Protein AF-A0A959IAT8-F1 (afdb_monomer)

Foldseek 3Di:
DDDDDQKAAAALPDLDVVRLDIGGDPVQPPPDPLGDVVLNLLRSLQFAAQAFQLPVFQAGPQFAAQDLDDPNGDCCPGGRNDSQFGGDNADDPVQADPVQLAGNDCGHHPVRHGGGHPSADSSGPHDVVSHYDDDPVSVVSSVVSVVSVVPRPSDDPPPDQDAFDAWEPWEWDADPPQRWIKIFTHHPGPPFQKKWKWKALDPQPDRTDTDPPRIGGPPDGMDIGNPDDAQTKMKMWMGRPSHDPPDIYPIYIDGHHGDDDDDDPDDDDDPPVDDDDPDDDDDD

Structure (mmCIF, N/CA/C/O backbone):
data_AF-A0A959IAT8-F1
#
_entry.id   AF-A0A959IAT8-F1
#
loop_
_atom_site.group_PDB
_atom_site.id
_atom_site.type_symbol
_atom_site.label_atom_id
_atom_site.label_alt_id
_atom_site.label_comp_id
_atom_site.label_asym_id
_atom_site.label_entity_id
_atom_site.label_seq_id
_atom_site.pdbx_PDB_ins_code
_atom_site.Cartn_x
_atom_site.Cartn_y
_atom_site.Cartn_z
_atom_site.occupancy
_atom_site.B_iso_or_equiv
_atom_site.auth_seq_id
_atom_site.auth_comp_id
_atom_site.auth_asym_id
_atom_site.auth_atom_id
_atom_site.pdbx_PDB_model_num
ATOM 1 N N . GLY A 1 1 ? 33.039 6.334 0.328 1.00 26.73 1 GLY A N 1
ATOM 2 C CA . GLY A 1 1 ? 32.626 6.026 1.706 1.00 26.73 1 GLY A CA 1
ATOM 3 C C . GLY A 1 1 ? 31.237 5.454 1.624 1.00 26.73 1 GLY A C 1
ATOM 4 O O . GLY A 1 1 ? 30.353 6.184 1.210 1.00 26.73 1 GLY A O 1
ATOM 5 N N . GLY A 1 2 ? 31.084 4.153 1.872 1.00 33.78 2 GLY A N 1
ATOM 6 C CA . GLY A 1 2 ? 29.796 3.470 1.744 1.00 33.78 2 GLY A CA 1
ATOM 7 C C . GLY A 1 2 ? 28.852 3.936 2.842 1.00 33.78 2 GLY A C 1
ATOM 8 O O . GLY A 1 2 ? 29.170 3.811 4.024 1.00 33.78 2 GLY A O 1
ATOM 9 N N . THR A 1 3 ? 27.730 4.530 2.462 1.00 43.84 3 THR A N 1
ATOM 10 C CA . THR A 1 3 ? 26.646 4.840 3.387 1.00 43.84 3 THR A CA 1
ATOM 11 C C . THR A 1 3 ? 26.102 3.519 3.925 1.00 43.84 3 THR A C 1
ATOM 13 O O . THR A 1 3 ? 25.675 2.653 3.168 1.00 43.84 3 THR A O 1
ATOM 16 N N . ALA A 1 4 ? 26.200 3.319 5.239 1.00 59.94 4 ALA A N 1
ATOM 17 C CA . ALA A 1 4 ? 25.605 2.160 5.894 1.00 59.94 4 ALA A CA 1
ATOM 18 C C . ALA A 1 4 ? 24.090 2.148 5.632 1.00 59.94 4 ALA A C 1
ATOM 20 O O . ALA A 1 4 ? 23.456 3.197 5.777 1.00 59.94 4 ALA A O 1
ATOM 21 N N . ALA A 1 5 ? 23.544 0.986 5.262 1.00 68.19 5 ALA A N 1
ATOM 22 C CA . ALA A 1 5 ? 22.122 0.805 4.980 1.00 68.19 5 ALA A CA 1
ATOM 23 C C . ALA A 1 5 ? 21.243 1.309 6.143 1.00 68.19 5 ALA A C 1
ATOM 25 O O . ALA A 1 5 ? 21.608 1.176 7.318 1.00 68.19 5 ALA A O 1
ATOM 26 N N . ALA A 1 6 ? 20.110 1.931 5.810 1.00 79.06 6 ALA A N 1
ATOM 27 C CA . ALA A 1 6 ? 19.150 2.453 6.785 1.00 79.06 6 ALA A CA 1
ATOM 28 C C . ALA A 1 6 ? 18.316 1.329 7.431 1.00 79.06 6 ALA A C 1
ATOM 30 O O . ALA A 1 6 ? 17.950 1.425 8.607 1.00 79.06 6 ALA A O 1
ATOM 31 N N . GLY A 1 7 ? 18.091 0.252 6.681 1.00 82.25 7 GLY A N 1
ATOM 32 C CA . GLY A 1 7 ? 17.421 -0.971 7.092 1.00 82.25 7 GLY A CA 1
ATOM 33 C C . GLY A 1 7 ? 17.929 -2.165 6.281 1.00 82.25 7 GLY A C 1
ATOM 34 O O . GLY A 1 7 ? 18.747 -2.004 5.371 1.00 82.25 7 GLY A O 1
ATOM 35 N N . TYR A 1 8 ? 17.528 -3.366 6.690 1.00 84.81 8 TYR A N 1
ATOM 36 C CA . TYR A 1 8 ? 17.689 -4.588 5.911 1.00 84.81 8 TYR A CA 1
ATOM 37 C C . TYR A 1 8 ? 16.693 -5.661 6.363 1.00 84.81 8 TYR A C 1
ATOM 39 O O . TYR A 1 8 ? 16.621 -5.989 7.556 1.00 84.81 8 TYR A O 1
ATOM 47 N N . ALA A 1 9 ? 16.018 -6.287 5.406 1.00 85.38 9 ALA A N 1
ATOM 48 C CA . ALA A 1 9 ? 15.237 -7.500 5.584 1.00 85.38 9 ALA A CA 1
ATOM 49 C C . ALA A 1 9 ? 15.743 -8.626 4.673 1.00 85.38 9 ALA A C 1
ATOM 51 O O . ALA A 1 9 ? 16.222 -8.412 3.562 1.00 85.38 9 ALA A O 1
ATOM 52 N N . TYR A 1 10 ? 15.605 -9.863 5.142 1.00 81.88 10 TYR A N 1
ATOM 53 C CA . TYR A 1 10 ? 15.785 -11.035 4.288 1.00 81.88 10 TYR A CA 1
ATOM 54 C C . TYR A 1 10 ? 14.458 -11.371 3.615 1.00 81.88 10 TYR A C 1
ATOM 56 O O . TYR A 1 10 ? 13.430 -11.341 4.288 1.00 81.88 10 TYR A O 1
ATOM 64 N N . LEU A 1 11 ? 14.484 -11.777 2.346 1.00 82.12 11 LEU A N 1
ATOM 65 C CA . LEU A 1 11 ? 13.324 -12.359 1.665 1.00 82.12 11 LEU A CA 1
ATOM 66 C C . LEU A 1 11 ? 12.922 -13.711 2.303 1.00 82.12 11 LEU A C 1
ATOM 68 O O . LEU A 1 11 ? 13.764 -14.379 2.921 1.00 82.12 11 LEU A O 1
ATOM 72 N N . PRO A 1 12 ? 11.660 -14.154 2.154 1.00 72.25 12 PRO A N 1
ATOM 73 C CA . PRO A 1 12 ? 11.197 -15.462 2.624 1.00 72.25 12 PRO A CA 1
ATOM 74 C C . PRO A 1 12 ? 11.776 -16.609 1.772 1.00 72.25 12 PRO A C 1
ATOM 76 O O . PRO A 1 12 ? 11.087 -17.193 0.947 1.00 72.25 12 PRO A O 1
ATOM 79 N N . TYR A 1 13 ? 13.060 -16.932 1.955 1.00 66.12 13 TYR A N 1
ATOM 80 C CA . TYR A 1 13 ? 13.752 -17.997 1.207 1.00 66.12 13 TYR A CA 1
ATOM 81 C C . TYR A 1 13 ? 14.250 -19.156 2.092 1.00 66.12 13 TYR A C 1
ATOM 83 O O . TYR A 1 13 ? 14.768 -20.152 1.592 1.00 66.12 13 TYR A O 1
ATOM 91 N N . SER A 1 14 ? 14.130 -19.060 3.421 1.00 63.19 14 SER A N 1
ATOM 92 C CA . SER A 1 14 ? 14.652 -20.107 4.308 1.00 63.19 14 SER A CA 1
ATOM 93 C C . SER A 1 14 ? 13.848 -20.289 5.590 1.00 63.19 14 SER A C 1
ATOM 95 O O . SER A 1 14 ? 13.419 -19.309 6.197 1.00 63.19 14 SER A O 1
ATOM 97 N N . ASP A 1 15 ? 13.801 -21.527 6.078 1.00 62.22 15 ASP A N 1
ATOM 98 C CA . ASP A 1 15 ? 13.266 -21.892 7.397 1.00 62.22 15 ASP A CA 1
ATOM 99 C C . ASP A 1 15 ? 14.177 -21.477 8.568 1.00 62.22 15 ASP A C 1
ATOM 101 O O . ASP A 1 15 ? 13.915 -21.812 9.724 1.00 62.22 15 ASP A O 1
ATOM 105 N N . ASN A 1 16 ? 15.280 -20.766 8.320 1.00 68.38 16 ASN A N 1
ATOM 106 C CA . ASN A 1 16 ? 16.161 -20.325 9.393 1.00 68.38 16 ASN A CA 1
ATOM 107 C C . ASN A 1 16 ? 15.569 -19.091 10.085 1.00 68.38 16 ASN A C 1
ATOM 109 O O . ASN A 1 16 ? 15.548 -17.995 9.526 1.00 68.38 16 ASN A O 1
ATOM 113 N N . SER A 1 17 ? 15.164 -19.255 11.345 1.00 65.38 17 SER A N 1
ATOM 114 C CA . SER A 1 17 ? 14.597 -18.182 12.171 1.00 65.38 17 SER A CA 1
ATOM 115 C C . SER A 1 17 ? 15.521 -16.969 12.330 1.00 65.38 17 SER A C 1
ATOM 117 O O . SER A 1 17 ? 15.046 -15.858 12.548 1.00 65.38 17 SER A O 1
ATOM 119 N N . ASN A 1 18 ? 16.835 -17.122 12.130 1.00 69.56 18 ASN A N 1
ATOM 120 C CA . ASN A 1 18 ? 17.779 -16.000 12.140 1.00 69.56 18 ASN A CA 1
ATOM 121 C C . ASN A 1 18 ? 17.641 -15.059 10.931 1.00 69.56 18 ASN A C 1
ATOM 123 O O . ASN A 1 18 ? 18.222 -13.973 10.946 1.00 69.56 18 ASN A O 1
ATOM 127 N N . TYR A 1 19 ? 16.911 -15.452 9.890 1.00 72.12 19 TYR A N 1
ATOM 128 C CA . TYR A 1 19 ? 16.608 -14.617 8.724 1.00 72.12 19 TYR A CA 1
ATOM 129 C C . TYR A 1 19 ? 15.154 -14.113 8.747 1.00 72.12 19 TYR A C 1
ATOM 131 O O . TYR A 1 19 ? 14.704 -13.404 7.853 1.00 72.12 19 TYR A O 1
ATOM 139 N N . ASN A 1 20 ? 14.422 -14.389 9.828 1.00 76.94 20 ASN A N 1
ATOM 140 C CA . ASN A 1 20 ? 13.066 -13.900 10.060 1.00 76.94 20 ASN A CA 1
ATOM 141 C C . ASN A 1 20 ? 13.082 -12.615 10.895 1.00 76.94 20 ASN A C 1
ATOM 143 O O . ASN A 1 20 ? 12.520 -12.556 11.985 1.00 76.94 20 ASN A O 1
ATOM 147 N N . ARG A 1 21 ? 13.780 -11.587 10.407 1.00 81.88 21 ARG A N 1
ATOM 148 C CA . ARG A 1 21 ? 13.884 -10.293 11.090 1.00 81.88 21 ARG A CA 1
ATOM 149 C C . ARG A 1 21 ? 14.099 -9.151 10.112 1.00 81.88 21 ARG A C 1
ATOM 151 O O . ARG A 1 21 ? 14.704 -9.340 9.059 1.00 81.88 21 ARG A O 1
ATOM 158 N N . ILE A 1 22 ? 13.677 -7.974 10.551 1.00 86.06 22 ILE A N 1
ATOM 159 C CA . ILE A 1 22 ? 14.043 -6.685 9.978 1.00 86.06 22 ILE A CA 1
ATOM 160 C C . ILE A 1 22 ? 15.078 -6.058 10.913 1.00 86.06 22 ILE A C 1
ATOM 162 O O . ILE A 1 22 ? 14.896 -6.028 12.132 1.00 86.06 22 ILE A O 1
ATOM 166 N N . LEU A 1 23 ? 16.189 -5.591 10.353 1.00 84.81 23 LEU A N 1
ATOM 167 C CA . LEU A 1 23 ? 17.221 -4.860 11.076 1.00 84.81 23 LEU A CA 1
ATOM 168 C C . LEU A 1 23 ? 17.136 -3.396 10.677 1.00 84.81 23 LEU A C 1
ATOM 170 O O . LEU A 1 23 ? 17.327 -3.066 9.516 1.00 84.81 23 LEU A O 1
ATOM 174 N N . MET A 1 24 ? 16.893 -2.520 11.647 1.00 85.25 24 MET A N 1
ATOM 175 C CA . MET A 1 24 ? 16.792 -1.083 11.411 1.00 85.25 24 MET A CA 1
ATOM 176 C C . MET A 1 24 ? 17.943 -0.348 12.070 1.00 85.25 24 MET A C 1
ATOM 178 O O . MET A 1 24 ? 18.303 -0.616 13.222 1.00 85.25 24 MET A O 1
ATOM 182 N N . ARG A 1 25 ? 18.480 0.657 11.379 1.00 81.38 25 ARG A N 1
ATOM 183 C CA . ARG A 1 25 ? 19.304 1.660 12.040 1.00 81.38 25 ARG A CA 1
ATOM 184 C C . ARG A 1 25 ? 18.394 2.514 12.921 1.00 81.38 25 ARG A C 1
ATOM 186 O O . ARG A 1 25 ? 17.403 3.057 12.446 1.00 81.38 25 ARG A O 1
ATOM 193 N N . ILE A 1 26 ? 18.751 2.680 14.196 1.00 78.25 26 ILE A N 1
ATOM 194 C CA . ILE A 1 26 ? 17.928 3.411 15.182 1.00 78.25 26 ILE A CA 1
ATOM 195 C C . ILE A 1 26 ? 17.546 4.816 14.684 1.00 78.25 26 ILE A C 1
ATOM 197 O O . ILE A 1 26 ? 16.411 5.244 14.857 1.00 78.25 26 ILE A O 1
ATOM 201 N N . SER A 1 27 ? 18.465 5.514 14.010 1.00 78.00 27 SER A N 1
ATOM 202 C CA . SER A 1 27 ? 18.228 6.856 13.455 1.00 78.00 27 SER A CA 1
ATOM 203 C C . SER A 1 27 ? 17.208 6.907 12.312 1.00 78.00 27 SER A C 1
ATOM 205 O O . SER A 1 27 ? 16.764 7.992 11.962 1.00 78.00 27 SER A O 1
ATOM 207 N N . SER A 1 28 ? 16.874 5.762 11.717 1.00 71.00 28 SER A N 1
ATOM 208 C CA . SER A 1 28 ? 15.985 5.634 10.557 1.00 71.00 28 SER A CA 1
ATOM 209 C C . SER A 1 28 ? 14.626 5.022 10.921 1.00 71.00 28 SER A C 1
ATOM 211 O O . SER A 1 28 ? 13.725 5.009 10.089 1.00 71.00 28 SER A O 1
ATOM 213 N N . TYR A 1 29 ? 14.453 4.555 12.166 1.00 64.81 29 TYR A N 1
ATOM 214 C CA . TYR A 1 29 ? 13.234 3.890 12.648 1.00 64.81 29 TYR A CA 1
ATOM 215 C C . TYR A 1 29 ? 12.006 4.814 12.710 1.00 64.81 29 TYR A C 1
ATOM 217 O O . TYR A 1 29 ? 10.894 4.355 12.498 1.00 64.81 29 TYR A O 1
ATOM 225 N N . ALA A 1 30 ? 12.208 6.109 12.974 1.00 59.59 30 ALA A N 1
ATOM 226 C CA . ALA A 1 30 ? 11.144 7.119 13.035 1.00 59.59 30 ALA A CA 1
ATOM 227 C C . ALA A 1 30 ? 11.075 7.994 11.767 1.00 59.59 30 ALA A C 1
ATOM 229 O O . ALA A 1 30 ? 10.574 9.118 11.817 1.00 59.59 30 ALA A O 1
ATOM 230 N N . SER A 1 31 ? 11.623 7.509 10.644 1.00 55.81 31 SER A N 1
ATOM 231 C CA . SER A 1 31 ? 11.304 8.098 9.339 1.00 55.81 31 SER A CA 1
ATOM 232 C C . SER A 1 31 ? 9.803 7.916 9.076 1.00 55.81 31 SER A C 1
ATOM 234 O O . SER A 1 31 ? 9.156 7.127 9.756 1.00 55.81 31 SER A O 1
ATOM 236 N N . SER A 1 32 ? 9.233 8.739 8.202 1.00 63.53 32 SER A N 1
ATOM 237 C CA . SER A 1 32 ? 7.791 8.855 7.934 1.00 63.53 32 SER A CA 1
ATOM 238 C C . SER A 1 32 ? 7.023 7.515 7.827 1.00 63.53 32 SER A C 1
ATOM 240 O O . SER A 1 32 ? 7.615 6.451 7.689 1.00 63.53 32 SER A O 1
ATOM 242 N N . VAL A 1 33 ? 5.684 7.546 7.822 1.00 62.81 33 VAL A N 1
ATOM 243 C CA . VAL A 1 33 ? 4.843 6.339 7.613 1.00 62.81 33 VAL A CA 1
ATOM 244 C C . VAL A 1 33 ? 5.207 5.533 6.349 1.00 62.81 33 VAL A C 1
ATOM 246 O O . VAL A 1 33 ? 4.968 4.328 6.302 1.00 62.81 33 VAL A O 1
ATOM 249 N N . ASN A 1 34 ? 5.870 6.169 5.381 1.00 71.00 34 ASN A N 1
ATOM 250 C CA . ASN A 1 34 ? 6.326 5.582 4.119 1.00 71.00 34 ASN A CA 1
ATOM 251 C C . ASN A 1 34 ? 7.842 5.339 4.088 1.00 71.00 34 ASN A C 1
ATOM 253 O O . ASN A 1 34 ? 8.416 5.100 3.034 1.00 71.00 34 ASN A O 1
ATOM 257 N N . GLY A 1 35 ? 8.498 5.459 5.240 1.00 79.62 35 GLY A N 1
ATOM 258 C CA . GLY A 1 35 ? 9.943 5.433 5.350 1.00 79.62 35 GLY A CA 1
ATOM 259 C C . GLY A 1 35 ? 10.540 4.036 5.363 1.00 79.62 35 GLY A C 1
ATOM 260 O O . GLY A 1 35 ? 9.896 3.027 5.069 1.00 79.62 35 GLY A O 1
ATOM 261 N N . THR A 1 36 ? 11.807 3.973 5.767 1.00 86.38 36 THR A N 1
ATOM 262 C CA . THR A 1 36 ? 12.636 2.766 5.652 1.00 86.38 36 THR A CA 1
ATOM 263 C C . THR A 1 36 ? 11.992 1.532 6.293 1.00 86.38 36 THR A C 1
ATOM 265 O O . THR A 1 36 ? 12.138 0.436 5.774 1.00 86.38 36 THR A O 1
ATOM 268 N N . LEU A 1 37 ? 11.257 1.667 7.403 1.00 86.56 37 LEU A N 1
ATOM 269 C CA . LEU A 1 37 ? 10.628 0.505 8.041 1.00 86.56 37 LEU A CA 1
ATOM 270 C C . LEU A 1 37 ? 9.563 -0.147 7.145 1.00 86.56 37 LEU A C 1
ATOM 272 O O . LEU A 1 37 ? 9.542 -1.370 7.025 1.00 86.56 37 LEU A O 1
ATOM 276 N N . SER A 1 38 ? 8.702 0.654 6.516 1.00 89.12 38 SER A N 1
ATOM 277 C CA . SER A 1 38 ? 7.657 0.171 5.605 1.00 89.12 38 SER A CA 1
ATOM 278 C C . SER A 1 38 ? 8.271 -0.503 4.374 1.00 89.12 38 SER A C 1
ATOM 280 O O . SER A 1 38 ? 7.814 -1.570 3.964 1.00 89.12 38 SER A O 1
ATOM 282 N N . HIS A 1 39 ? 9.372 0.055 3.863 1.00 92.12 39 HIS A N 1
ATOM 283 C CA . HIS A 1 39 ? 10.188 -0.542 2.805 1.00 92.12 39 HIS A CA 1
ATOM 284 C C . HIS A 1 39 ? 10.732 -1.925 3.195 1.00 92.12 39 HIS A C 1
ATOM 286 O O . HIS A 1 39 ? 10.529 -2.913 2.488 1.00 92.12 39 HIS A O 1
ATOM 292 N N . GLU A 1 40 ? 11.348 -2.038 4.376 1.00 91.56 40 GLU A N 1
ATOM 293 C CA . GLU A 1 40 ? 11.857 -3.327 4.850 1.00 91.56 40 GLU A CA 1
ATOM 294 C C . GLU A 1 40 ? 10.740 -4.349 5.103 1.00 91.56 40 GLU A C 1
ATOM 296 O O . GLU A 1 40 ? 10.958 -5.551 4.943 1.00 91.56 40 GLU A O 1
ATOM 301 N N . PHE A 1 41 ? 9.533 -3.906 5.474 1.00 91.12 41 PHE A N 1
ATOM 302 C CA . PHE A 1 41 ? 8.373 -4.793 5.560 1.00 91.12 41 PHE A CA 1
ATOM 303 C C . PHE A 1 41 ? 7.965 -5.347 4.196 1.00 91.12 41 PHE A C 1
ATOM 305 O O . PHE A 1 41 ? 7.636 -6.532 4.113 1.00 91.12 41 PHE A O 1
ATOM 312 N N . GLY A 1 42 ? 8.043 -4.545 3.133 1.00 93.19 42 GLY A N 1
ATOM 313 C CA . GLY A 1 42 ? 7.834 -5.029 1.771 1.00 93.19 42 GLY A CA 1
ATOM 314 C C . GLY A 1 42 ? 8.777 -6.188 1.441 1.00 93.19 42 GLY A C 1
ATOM 315 O O . GLY A 1 42 ? 8.318 -7.283 1.113 1.00 93.19 42 GLY A O 1
ATOM 316 N N . HIS A 1 43 ? 10.084 -6.011 1.647 1.00 92.06 43 HIS A N 1
ATOM 317 C CA . HIS A 1 43 ? 11.070 -7.088 1.479 1.00 92.06 43 HIS A CA 1
ATOM 318 C C . HIS A 1 43 ? 10.811 -8.290 2.387 1.00 92.06 43 HIS A C 1
ATOM 320 O O . HIS A 1 43 ? 10.868 -9.445 1.955 1.00 92.06 43 HIS A O 1
ATOM 326 N N . TYR A 1 44 ? 10.489 -8.049 3.657 1.00 90.19 44 TYR A N 1
ATOM 327 C CA . TYR A 1 44 ? 10.182 -9.120 4.598 1.00 90.19 44 TYR A CA 1
ATOM 328 C C . TYR A 1 44 ? 9.040 -10.018 4.088 1.00 90.19 44 TYR A C 1
ATOM 330 O O . TYR A 1 44 ? 9.092 -11.244 4.269 1.00 90.19 44 TYR A O 1
ATOM 338 N N . PHE A 1 45 ? 8.075 -9.426 3.380 1.00 91.25 45 PHE A N 1
ATOM 339 C CA . PHE A 1 45 ? 6.958 -10.099 2.721 1.00 91.25 45 PHE A CA 1
ATOM 340 C C . PHE A 1 45 ? 7.141 -10.310 1.209 1.00 91.25 45 PHE A C 1
ATOM 342 O O . PHE A 1 45 ? 6.162 -10.494 0.497 1.00 91.25 45 PHE A O 1
ATOM 349 N N . SER A 1 46 ? 8.386 -10.426 0.739 1.00 88.12 46 SER A N 1
ATOM 350 C CA . SER A 1 46 ? 8.745 -10.881 -0.614 1.00 88.12 46 SER A CA 1
ATOM 351 C C . SER A 1 46 ? 8.703 -9.850 -1.743 1.00 88.12 46 SER A C 1
ATOM 353 O O . SER A 1 46 ? 8.840 -10.250 -2.898 1.00 88.12 46 SER A O 1
ATOM 355 N N . LEU A 1 47 ? 8.557 -8.557 -1.458 1.00 94.38 47 LEU A N 1
ATOM 356 C CA . LEU A 1 47 ? 8.713 -7.537 -2.497 1.00 94.38 47 LEU A CA 1
ATOM 357 C C . LEU A 1 47 ? 10.186 -7.319 -2.840 1.00 94.38 47 LEU A C 1
ATOM 359 O O . LEU A 1 47 ? 11.055 -7.370 -1.967 1.00 94.38 47 LEU A O 1
ATOM 363 N N . LEU A 1 48 ? 10.461 -7.054 -4.112 1.00 91.12 48 LEU A N 1
ATOM 364 C CA . LEU A 1 48 ? 11.760 -6.592 -4.594 1.00 91.12 48 LEU A CA 1
ATOM 365 C C . LEU A 1 48 ? 11.743 -5.064 -4.701 1.00 91.12 48 LEU A C 1
ATOM 367 O O . LEU A 1 48 ? 10.692 -4.436 -4.577 1.00 91.12 48 LEU A O 1
ATOM 371 N N . HIS A 1 49 ? 12.914 -4.458 -4.881 1.00 95.88 49 HIS A N 1
ATOM 372 C CA . HIS A 1 49 ? 12.961 -3.038 -5.218 1.00 95.88 49 HIS A CA 1
ATOM 373 C C . HIS A 1 49 ? 12.334 -2.819 -6.597 1.00 95.88 49 HIS A C 1
ATOM 375 O O . HIS A 1 49 ? 12.557 -3.631 -7.488 1.00 95.88 49 HIS A O 1
ATOM 381 N N . THR A 1 50 ? 11.666 -1.688 -6.814 1.00 96.38 50 T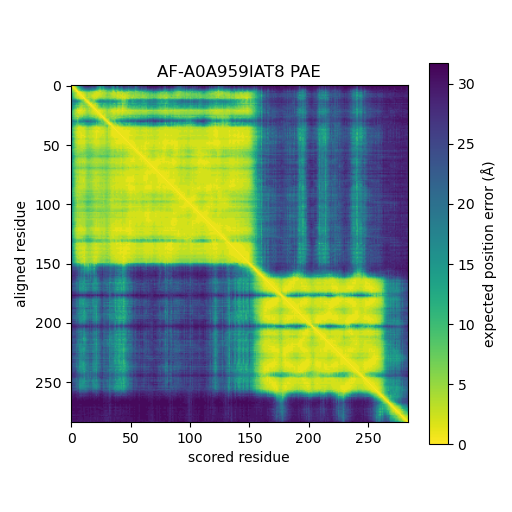HR A N 1
ATOM 382 C CA . THR A 1 50 ? 11.115 -1.321 -8.137 1.00 96.38 50 THR A CA 1
ATOM 383 C C . THR A 1 50 ? 12.193 -1.256 -9.227 1.00 96.38 50 THR A C 1
ATOM 385 O O . THR A 1 50 ? 11.947 -1.577 -10.381 1.00 96.38 50 THR A O 1
ATOM 388 N N . HIS A 1 51 ? 13.424 -0.892 -8.855 1.00 95.25 51 HIS A N 1
ATOM 389 C CA . HIS A 1 51 ? 14.595 -0.819 -9.739 1.00 95.25 51 HIS A CA 1
ATOM 390 C C . HIS A 1 51 ? 15.423 -2.113 -9.771 1.00 95.25 51 HIS A C 1
ATOM 392 O O . HIS A 1 51 ? 16.623 -2.103 -10.071 1.00 95.25 51 HIS A O 1
ATOM 398 N N . GLN A 1 52 ? 14.826 -3.239 -9.387 1.00 95.25 52 GLN A N 1
ATOM 399 C CA . GLN A 1 52 ? 15.507 -4.522 -9.438 1.00 95.25 52 GLN A CA 1
ATOM 400 C C . GLN A 1 52 ? 15.969 -4.808 -10.875 1.00 95.25 52 GLN A C 1
ATOM 402 O O . GLN A 1 52 ? 15.242 -4.617 -11.842 1.00 95.25 52 GLN A O 1
ATOM 407 N N . GLY A 1 53 ? 17.222 -5.227 -11.036 1.00 92.06 53 GLY A N 1
ATOM 408 C CA . GLY A 1 53 ? 17.806 -5.500 -12.349 1.00 92.06 53 GLY A CA 1
ATOM 409 C C . GLY A 1 53 ? 18.347 -4.280 -13.101 1.00 92.06 53 GLY A C 1
ATOM 410 O O . GLY A 1 53 ? 19.110 -4.476 -14.047 1.00 92.06 53 GLY A O 1
ATOM 411 N N . THR A 1 54 ? 18.056 -3.043 -12.681 1.00 94.44 54 THR A N 1
ATOM 412 C CA . THR A 1 54 ? 18.663 -1.815 -13.235 1.00 94.44 54 THR A CA 1
ATOM 413 C C . THR A 1 54 ? 19.779 -1.251 -12.346 1.00 94.44 54 THR A C 1
ATOM 415 O O . THR A 1 54 ? 20.281 -0.152 -12.584 1.00 94.44 54 THR A O 1
ATOM 418 N N . GLU A 1 55 ? 20.279 -2.009 -11.360 1.00 90.69 55 GLU A N 1
ATOM 419 C CA . GLU A 1 55 ? 21.282 -1.526 -10.397 1.00 90.69 55 GLU A CA 1
ATOM 420 C C . GLU A 1 55 ? 22.597 -1.109 -11.066 1.00 90.69 55 GLU A C 1
ATOM 422 O O . GLU A 1 55 ? 23.296 -0.227 -10.562 1.00 90.69 55 GLU A O 1
ATOM 427 N N . ASN A 1 56 ? 22.914 -1.734 -12.203 1.00 89.62 56 ASN A N 1
ATOM 428 C CA . ASN A 1 56 ? 24.084 -1.441 -13.032 1.00 89.62 56 ASN A CA 1
ATOM 429 C C . ASN A 1 56 ? 23.724 -0.691 -14.330 1.00 89.62 56 ASN A C 1
ATOM 431 O O . ASN A 1 56 ? 24.536 -0.630 -15.254 1.00 89.62 56 ASN A O 1
ATOM 435 N N . GLY A 1 57 ? 22.521 -0.115 -14.397 1.00 89.81 57 GLY A N 1
ATOM 436 C CA . GLY A 1 57 ? 22.003 0.647 -15.529 1.00 89.81 57 GLY A CA 1
ATOM 437 C C . GLY A 1 57 ? 20.916 -0.087 -16.328 1.00 89.81 57 GLY A C 1
ATOM 438 O O . GLY A 1 57 ? 20.740 -1.300 -16.176 1.00 89.81 57 GLY A O 1
ATOM 439 N N . PRO A 1 58 ? 20.219 0.633 -17.226 1.00 89.56 58 PRO A N 1
ATOM 440 C CA . PRO A 1 58 ? 18.988 0.173 -17.884 1.00 89.56 58 PRO A CA 1
ATOM 441 C C . PRO A 1 58 ? 19.192 -0.881 -18.985 1.00 89.56 58 PRO A C 1
ATOM 443 O O . PRO A 1 58 ? 18.231 -1.437 -19.499 1.00 89.56 58 PRO A O 1
ATOM 446 N N . PHE A 1 59 ? 20.442 -1.180 -19.352 1.00 92.94 59 PHE A N 1
ATOM 447 C CA . PHE A 1 59 ? 20.789 -2.205 -20.351 1.00 92.94 59 PHE A CA 1
ATOM 448 C C . PHE A 1 59 ? 21.338 -3.489 -19.712 1.00 92.94 59 PHE A C 1
ATOM 450 O O . PHE A 1 59 ? 22.012 -4.288 -20.366 1.00 92.94 59 PHE A O 1
ATOM 457 N N . SER A 1 60 ? 21.118 -3.655 -18.409 1.00 92.44 60 SER A N 1
ATOM 458 C CA . SER A 1 60 ? 21.501 -4.855 -17.669 1.00 92.44 60 SER A CA 1
ATOM 459 C C . SER A 1 60 ? 20.626 -6.045 -18.076 1.00 92.44 60 SER A C 1
ATOM 461 O O . SER A 1 60 ? 19.495 -5.875 -18.516 1.00 92.44 60 SER A O 1
ATOM 463 N N . ALA A 1 61 ? 21.140 -7.267 -17.914 1.00 91.12 61 ALA A N 1
ATOM 464 C CA . ALA A 1 61 ? 20.476 -8.480 -18.408 1.00 91.12 61 ALA A CA 1
ATOM 465 C C . ALA A 1 61 ? 19.071 -8.723 -17.828 1.00 91.12 61 ALA A C 1
ATOM 467 O O . ALA A 1 61 ? 18.257 -9.332 -18.508 1.00 91.12 61 ALA A O 1
ATOM 468 N N . ASN A 1 62 ? 18.813 -8.239 -16.609 1.00 92.62 62 ASN A N 1
ATOM 469 C CA . ASN A 1 62 ? 17.536 -8.399 -15.909 1.00 92.62 62 ASN A CA 1
ATOM 470 C C . ASN A 1 62 ? 16.788 -7.060 -15.779 1.00 92.62 62 ASN A C 1
ATOM 472 O O . ASN A 1 62 ? 15.960 -6.904 -14.884 1.00 92.62 62 ASN A O 1
ATOM 476 N N . ALA A 1 63 ? 17.146 -6.062 -16.596 1.00 95.50 63 ALA A N 1
ATOM 477 C CA . ALA A 1 63 ? 16.480 -4.770 -16.585 1.00 95.50 63 ALA A CA 1
ATOM 478 C C . ALA A 1 63 ? 15.059 -4.909 -17.137 1.00 95.50 63 ALA A C 1
ATOM 480 O O . ALA A 1 63 ? 14.830 -5.482 -18.207 1.00 95.50 63 ALA A O 1
ATOM 481 N N . GLU A 1 64 ? 14.106 -4.350 -16.408 1.00 95.38 64 GLU A N 1
ATOM 482 C CA . GLU A 1 64 ? 12.730 -4.275 -16.860 1.00 95.38 64 GLU A CA 1
ATOM 483 C C . GLU A 1 64 ? 12.581 -3.253 -17.994 1.00 95.38 64 GLU A C 1
ATOM 485 O O . GLU A 1 64 ? 13.084 -2.124 -17.927 1.00 95.38 64 GLU A O 1
ATOM 490 N N . ASN A 1 65 ? 11.881 -3.659 -19.049 1.00 96.38 65 ASN A N 1
ATOM 491 C CA . ASN A 1 65 ? 11.512 -2.793 -20.156 1.00 96.38 65 ASN A CA 1
ATOM 492 C C . ASN A 1 65 ? 10.244 -2.015 -19.797 1.00 96.38 65 ASN A C 1
ATOM 494 O O . ASN A 1 65 ? 9.374 -2.496 -19.074 1.00 96.38 65 ASN A O 1
ATOM 498 N N . VAL A 1 66 ? 10.098 -0.821 -20.364 1.00 97.19 66 VAL A N 1
ATOM 499 C CA . VAL A 1 66 ? 8.933 0.035 -20.104 1.00 97.19 66 VAL A CA 1
ATOM 500 C C . VAL A 1 66 ? 7.615 -0.589 -20.601 1.00 97.19 66 VAL A C 1
ATOM 502 O O . VAL A 1 66 ? 6.603 -0.453 -19.912 1.00 97.19 66 VAL A O 1
ATOM 505 N N . PRO A 1 67 ? 7.549 -1.276 -21.763 1.00 95.50 67 PRO A N 1
ATOM 506 C CA . PRO A 1 67 ? 6.307 -1.894 -22.213 1.00 95.50 67 PRO A CA 1
ATOM 507 C C . PRO A 1 67 ? 5.780 -2.958 -21.238 1.00 95.50 67 PRO A C 1
ATOM 509 O O . PRO A 1 67 ? 6.438 -3.959 -20.983 1.00 95.50 67 PRO A O 1
ATOM 512 N N . ARG A 1 68 ? 4.532 -2.794 -20.782 1.00 89.12 68 ARG A N 1
ATOM 513 C CA . ARG A 1 68 ? 3.835 -3.756 -19.900 1.00 89.12 68 ARG A CA 1
ATOM 514 C C . ARG A 1 68 ? 3.206 -4.937 -20.638 1.00 89.12 68 ARG A C 1
ATOM 516 O O . ARG A 1 68 ? 2.868 -5.952 -20.043 1.00 89.12 68 ARG A O 1
ATOM 523 N N . THR A 1 69 ? 2.999 -4.809 -21.949 1.00 88.50 69 THR A N 1
ATOM 524 C CA . THR A 1 69 ? 2.379 -5.850 -22.782 1.00 88.50 69 THR A CA 1
ATOM 525 C C . THR A 1 69 ? 3.069 -5.975 -24.140 1.00 88.50 69 THR A C 1
ATOM 527 O O . THR A 1 69 ? 3.770 -5.071 -24.594 1.00 88.50 69 THR A O 1
ATOM 530 N N . GLY A 1 70 ? 2.850 -7.105 -24.817 1.00 93.00 70 GLY A N 1
ATOM 531 C CA . GLY A 1 70 ? 3.417 -7.374 -26.139 1.00 93.00 70 GLY A CA 1
ATOM 532 C C . GLY A 1 70 ? 4.815 -7.996 -26.090 1.00 93.00 70 GLY A C 1
ATOM 533 O O . GLY A 1 70 ? 5.294 -8.412 -25.044 1.00 93.00 70 GLY A O 1
ATOM 534 N N . ALA A 1 71 ? 5.466 -8.095 -27.252 1.00 94.44 71 ALA A N 1
ATOM 535 C CA . ALA A 1 71 ? 6.709 -8.862 -27.414 1.00 94.44 71 ALA A CA 1
ATOM 536 C C . ALA A 1 71 ? 7.943 -8.250 -26.724 1.00 94.44 71 ALA A C 1
ATOM 538 O O . ALA A 1 71 ? 8.960 -8.925 -26.601 1.00 94.44 71 ALA A O 1
ATOM 539 N N . GLN A 1 72 ? 7.869 -6.979 -26.326 1.00 95.44 72 GLN A N 1
ATOM 540 C CA . GLN A 1 72 ? 8.942 -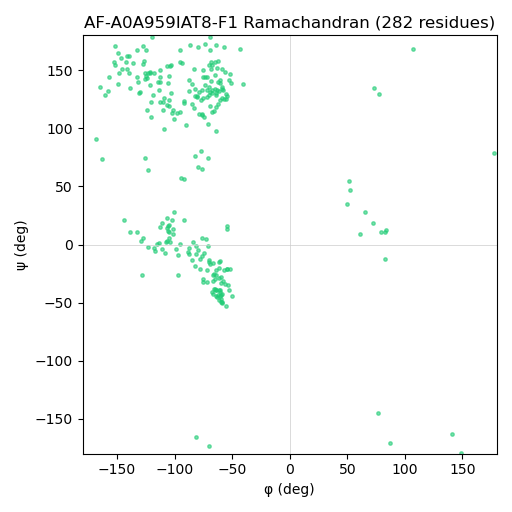6.264 -25.625 1.00 95.44 72 GLN A CA 1
ATOM 541 C C . GLN A 1 72 ? 8.744 -6.256 -24.103 1.00 95.44 72 GLN A C 1
ATOM 543 O O . GLN A 1 72 ? 9.648 -5.845 -23.382 1.00 95.44 72 GLN A O 1
ATOM 548 N N . ALA A 1 73 ? 7.582 -6.702 -23.617 1.00 92.25 73 ALA A N 1
ATOM 549 C CA . ALA A 1 73 ? 7.290 -6.735 -22.195 1.00 92.25 73 ALA A CA 1
ATOM 550 C C . ALA A 1 73 ? 8.004 -7.895 -21.507 1.00 92.25 73 ALA A C 1
ATOM 552 O O . ALA A 1 73 ? 7.957 -9.031 -21.981 1.00 92.25 73 ALA A O 1
ATOM 553 N N . ASN A 1 74 ? 8.639 -7.596 -20.379 1.00 91.88 74 ASN A N 1
ATOM 554 C CA . ASN A 1 74 ? 9.353 -8.565 -19.550 1.00 91.88 74 ASN A CA 1
ATOM 555 C C . ASN A 1 74 ? 9.122 -8.358 -18.043 1.00 91.88 74 ASN A C 1
ATOM 557 O O . ASN A 1 74 ? 9.776 -9.020 -17.248 1.00 91.88 74 ASN A O 1
ATOM 561 N N . CYS A 1 75 ? 8.166 -7.515 -17.646 1.00 87.88 75 CYS A N 1
ATOM 562 C CA . CYS A 1 75 ? 7.829 -7.231 -16.245 1.00 87.88 75 CYS A CA 1
ATOM 563 C C . CYS A 1 75 ? 7.495 -8.472 -15.398 1.00 87.88 75 CYS A C 1
ATOM 565 O O . CYS A 1 75 ? 7.602 -8.441 -14.184 1.00 87.88 75 CYS A O 1
ATOM 567 N N . SER A 1 76 ? 7.109 -9.598 -16.011 1.00 84.88 76 SER A N 1
ATOM 568 C CA . SER A 1 76 ? 6.846 -10.858 -15.297 1.00 84.88 76 SER A CA 1
ATOM 569 C C . SER A 1 76 ? 8.086 -11.741 -15.095 1.00 84.88 76 SER A C 1
ATOM 571 O O . SER A 1 76 ? 7.990 -12.807 -14.488 1.00 84.88 76 SER A O 1
ATOM 573 N N . THR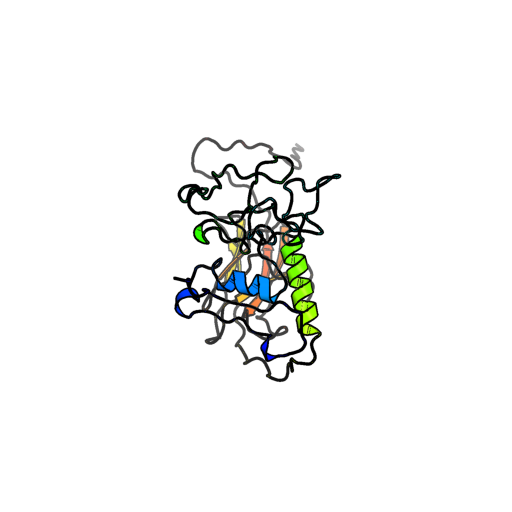 A 1 77 ? 9.216 -11.389 -15.708 1.00 83.19 77 THR A N 1
ATOM 574 C CA . THR A 1 77 ? 10.446 -12.205 -15.727 1.00 83.19 77 THR A CA 1
ATOM 575 C C . THR A 1 77 ? 11.688 -11.442 -15.287 1.00 83.19 77 THR A C 1
ATOM 577 O O . THR A 1 77 ? 12.621 -12.070 -14.794 1.00 83.19 77 THR A O 1
ATOM 580 N N . ASP A 1 78 ? 11.680 -10.124 -15.453 1.00 89.31 78 ASP A N 1
ATOM 581 C CA . ASP A 1 78 ? 12.743 -9.184 -15.118 1.00 89.31 78 ASP A CA 1
ATOM 582 C C . ASP A 1 78 ? 12.168 -8.062 -14.242 1.00 89.31 78 ASP A C 1
ATOM 584 O O . ASP A 1 78 ? 10.951 -7.966 -14.081 1.00 89.31 78 ASP A O 1
ATOM 588 N N . GLY A 1 79 ? 13.023 -7.207 -13.680 1.00 92.62 79 GLY A N 1
ATOM 589 C CA . GLY A 1 79 ? 12.546 -6.170 -12.768 1.00 92.62 79 GLY A CA 1
ATOM 590 C C . GLY A 1 79 ? 12.210 -6.698 -11.379 1.00 92.62 79 GLY A C 1
ATOM 591 O O . GLY A 1 79 ? 12.851 -7.618 -10.857 1.00 92.62 79 GLY A O 1
ATOM 592 N N . ASP A 1 80 ? 11.176 -6.105 -10.789 1.00 92.81 80 ASP A N 1
ATOM 593 C CA . ASP A 1 80 ? 10.602 -6.525 -9.511 1.00 92.81 80 ASP A CA 1
ATOM 594 C C . ASP A 1 80 ? 9.625 -7.710 -9.642 1.00 92.81 80 ASP A C 1
ATOM 596 O O . ASP A 1 80 ? 9.150 -8.224 -8.626 1.00 92.81 80 ASP A O 1
ATOM 600 N N . LEU A 1 81 ? 9.408 -8.184 -10.877 1.00 89.00 81 LEU A N 1
ATOM 601 C CA . LEU A 1 81 ? 8.502 -9.264 -11.272 1.00 89.00 81 LEU A CA 1
ATOM 602 C C . LEU A 1 81 ? 7.005 -8.904 -11.200 1.00 89.00 81 LEU A C 1
ATOM 604 O O . LEU A 1 81 ? 6.167 -9.813 -11.186 1.00 89.00 81 LEU A O 1
ATOM 608 N N . LEU A 1 82 ? 6.657 -7.611 -11.169 1.00 85.31 82 LEU A N 1
ATOM 609 C CA . LEU A 1 82 ? 5.286 -7.117 -11.036 1.00 85.31 82 LEU A CA 1
ATOM 610 C C . LEU A 1 82 ? 4.925 -6.172 -12.190 1.00 85.31 82 LEU A C 1
ATOM 612 O O . LEU A 1 82 ? 5.446 -5.075 -12.334 1.00 85.31 82 LEU A O 1
ATOM 616 N N . CYS A 1 83 ? 3.960 -6.581 -13.014 1.00 86.88 83 CYS A N 1
ATOM 617 C CA . CYS A 1 83 ? 3.576 -5.829 -14.211 1.00 86.88 83 CYS A CA 1
ATOM 618 C C . CYS A 1 83 ? 2.662 -4.623 -13.954 1.00 86.88 83 CYS A C 1
ATOM 620 O O . CYS A 1 83 ? 2.331 -3.918 -14.908 1.00 86.88 83 CYS A O 1
ATOM 622 N N . ASP A 1 84 ? 2.219 -4.400 -12.715 1.00 86.69 84 ASP A N 1
ATOM 623 C CA . ASP A 1 84 ? 1.516 -3.179 -12.310 1.00 86.69 84 ASP A CA 1
ATOM 624 C C . ASP A 1 84 ? 2.430 -2.162 -11.604 1.00 86.69 84 ASP A C 1
ATOM 626 O O . ASP A 1 84 ? 1.992 -1.045 -11.317 1.00 86.69 84 ASP A O 1
ATOM 630 N N . THR A 1 85 ? 3.698 -2.522 -11.375 1.00 92.56 85 THR A N 1
ATOM 631 C CA . THR A 1 85 ? 4.761 -1.590 -11.016 1.00 92.56 85 THR A CA 1
ATOM 632 C C . THR A 1 85 ? 5.384 -1.042 -12.297 1.00 92.56 85 THR A C 1
ATOM 634 O O . THR A 1 85 ? 5.703 -1.780 -13.231 1.00 92.56 85 THR A O 1
ATOM 637 N N . GLU A 1 86 ? 5.560 0.278 -12.371 1.00 95.56 86 GLU A N 1
ATOM 638 C CA . GLU A 1 86 ? 6.300 0.862 -13.483 1.00 95.56 86 GLU A CA 1
ATOM 639 C C . GLU A 1 86 ? 7.806 0.569 -13.363 1.00 95.56 86 GLU A C 1
ATOM 641 O O . GLU A 1 86 ? 8.390 0.589 -12.283 1.00 95.56 86 GLU A O 1
ATOM 646 N N . ALA A 1 87 ? 8.439 0.353 -14.509 1.00 96.44 87 ALA A N 1
ATOM 647 C CA . ALA A 1 87 ? 9.846 0.038 -14.654 1.00 96.44 87 ALA A CA 1
ATOM 648 C C . ALA A 1 87 ? 10.669 1.236 -14.181 1.00 96.44 87 ALA A C 1
ATOM 650 O O . ALA A 1 87 ? 10.394 2.386 -14.545 1.00 96.44 87 ALA A O 1
ATOM 651 N N . ASP A 1 88 ? 11.689 0.958 -13.380 1.00 96.94 88 ASP A N 1
ATOM 652 C CA . ASP A 1 88 ? 12.428 1.978 -12.649 1.00 96.94 88 ASP A CA 1
ATOM 653 C C . ASP A 1 88 ? 13.918 1.960 -13.045 1.00 96.94 88 ASP A C 1
ATOM 655 O O . ASP A 1 88 ? 14.589 0.932 -12.893 1.00 96.94 88 ASP A O 1
ATOM 659 N N . PRO A 1 89 ? 14.482 3.081 -13.542 1.00 95.31 89 PRO A N 1
ATOM 660 C CA . PRO A 1 89 ? 15.886 3.170 -13.935 1.00 95.31 89 PRO A CA 1
ATOM 661 C C . PRO A 1 89 ? 16.848 3.281 -12.747 1.00 95.31 89 PRO A C 1
ATOM 663 O O . PRO A 1 89 ? 18.046 3.459 -12.977 1.00 95.31 89 PRO A O 1
ATOM 666 N N . ARG A 1 90 ? 16.335 3.168 -11.514 1.00 93.00 90 ARG A N 1
ATOM 667 C CA . ARG A 1 90 ? 16.972 3.500 -10.242 1.00 93.00 90 ARG A CA 1
ATOM 668 C C . ARG A 1 90 ? 17.078 5.007 -10.037 1.00 93.00 90 ARG A C 1
ATOM 670 O O . ARG A 1 90 ? 17.521 5.757 -10.901 1.00 93.00 90 ARG A O 1
ATOM 677 N N . TYR A 1 91 ? 16.732 5.435 -8.829 1.00 92.44 91 TYR A N 1
ATOM 678 C CA . TYR A 1 91 ? 16.828 6.828 -8.412 1.00 92.44 91 TYR A CA 1
ATOM 679 C C . TYR A 1 91 ? 18.246 7.415 -8.579 1.00 92.44 91 TYR A C 1
ATOM 681 O O . TYR A 1 91 ? 19.226 6.876 -8.054 1.00 92.44 91 TYR A O 1
ATOM 689 N N . ASP A 1 92 ? 18.314 8.582 -9.225 1.00 92.00 92 ASP A N 1
ATOM 690 C CA . ASP A 1 92 ? 19.449 9.508 -9.234 1.00 92.00 92 ASP A CA 1
ATOM 691 C C . ASP A 1 92 ? 18.927 10.916 -8.909 1.00 92.00 92 ASP A C 1
ATOM 693 O O . ASP A 1 92 ? 17.966 11.397 -9.509 1.00 92.00 92 ASP A O 1
ATOM 697 N N . SER A 1 93 ? 19.575 11.602 -7.966 1.00 91.94 93 SER A N 1
ATOM 698 C CA . SER A 1 93 ? 19.204 12.962 -7.560 1.00 91.94 93 SER A CA 1
ATOM 699 C C . SER A 1 93 ? 19.305 14.010 -8.676 1.00 91.94 93 SER A C 1
ATOM 701 O O . SER A 1 93 ? 18.720 15.080 -8.542 1.00 91.94 93 SER A O 1
ATOM 703 N N . ASN A 1 94 ? 20.068 13.749 -9.744 1.00 94.25 94 ASN A N 1
ATOM 704 C CA . ASN A 1 94 ? 20.177 14.654 -10.894 1.00 94.25 94 ASN A CA 1
ATOM 705 C C . ASN A 1 94 ? 18.969 14.562 -11.837 1.00 94.25 94 ASN A C 1
ATOM 707 O O . ASN A 1 94 ? 18.707 15.508 -12.577 1.00 94.25 94 ASN A O 1
ATOM 711 N N . ASP A 1 95 ? 18.240 13.449 -11.776 1.00 94.31 95 ASP A N 1
ATOM 712 C CA . ASP A 1 95 ? 17.109 13.120 -12.643 1.00 94.31 95 ASP A CA 1
ATOM 713 C C . ASP A 1 95 ? 15.770 13.238 -11.891 1.00 94.31 95 ASP A C 1
ATOM 715 O O . ASP A 1 95 ? 14.776 12.603 -12.253 1.00 94.31 95 ASP A O 1
ATOM 719 N N . PHE A 1 96 ? 15.734 14.022 -10.809 1.00 95.88 96 PHE A N 1
ATOM 720 C CA . PHE A 1 96 ? 14.568 14.144 -9.942 1.00 95.88 96 PHE A CA 1
ATOM 721 C C . PHE A 1 96 ? 14.309 15.584 -9.492 1.00 95.88 96 PHE A C 1
ATOM 723 O O . PHE A 1 96 ? 15.215 16.287 -9.042 1.00 95.88 96 PHE A O 1
ATOM 730 N N . ASP A 1 97 ? 13.050 16.013 -9.564 1.00 94.69 97 ASP A N 1
ATOM 731 C CA . ASP A 1 97 ? 12.584 17.280 -9.008 1.00 94.69 97 ASP A CA 1
ATOM 732 C C . ASP A 1 97 ? 11.881 17.059 -7.660 1.00 94.69 97 ASP A C 1
ATOM 734 O O . ASP A 1 97 ? 10.746 16.587 -7.587 1.00 94.69 97 ASP A O 1
ATOM 738 N N . PHE A 1 98 ? 12.549 17.472 -6.581 1.00 90.62 98 PHE A N 1
ATOM 739 C CA . PHE A 1 98 ? 12.026 17.411 -5.214 1.00 90.62 98 PHE A CA 1
ATOM 740 C C . PHE A 1 98 ? 10.815 18.316 -4.967 1.00 90.62 98 PHE A C 1
ATOM 742 O O . PHE A 1 98 ? 10.053 18.059 -4.040 1.00 90.62 98 PHE A O 1
ATOM 749 N N . GLY A 1 99 ? 10.655 19.397 -5.736 1.00 91.00 99 GLY A N 1
ATOM 750 C CA . GLY A 1 99 ? 9.549 20.336 -5.560 1.00 91.00 99 GLY A CA 1
ATOM 751 C C . GLY A 1 99 ? 8.227 19.790 -6.087 1.00 91.00 99 GLY A C 1
ATOM 752 O O . GLY A 1 99 ? 7.173 20.103 -5.537 1.00 91.00 99 GLY A O 1
ATOM 753 N N . THR A 1 100 ? 8.286 18.972 -7.138 1.00 92.81 100 THR A N 1
ATOM 754 C CA . THR A 1 100 ? 7.108 18.386 -7.793 1.00 92.81 100 THR A CA 1
ATOM 755 C C . THR A 1 100 ? 6.982 16.882 -7.591 1.00 92.81 100 THR A C 1
ATOM 757 O O . THR A 1 100 ? 5.981 16.313 -8.015 1.00 92.81 100 THR A O 1
ATOM 760 N N . CYS A 1 101 ? 7.962 16.247 -6.940 1.00 92.44 101 CYS A N 1
ATOM 761 C CA . CYS A 1 101 ? 8.054 14.798 -6.812 1.00 92.44 101 CYS A CA 1
ATOM 762 C C . CYS A 1 101 ? 7.940 14.108 -8.174 1.00 92.44 101 CYS A C 1
ATOM 764 O O . CYS A 1 101 ? 7.077 13.264 -8.388 1.00 92.44 101 CYS A O 1
ATOM 766 N N . SER A 1 102 ? 8.790 14.511 -9.120 1.00 94.56 102 SER A N 1
ATOM 767 C CA . SER A 1 102 ? 8.738 14.002 -10.489 1.00 94.56 102 SER A CA 1
ATOM 768 C C . SER A 1 102 ? 10.108 13.584 -11.007 1.00 94.56 102 SER A C 1
ATOM 770 O O . SER A 1 102 ? 11.136 14.193 -10.703 1.00 94.56 102 SER A O 1
ATOM 772 N N . TYR A 1 103 ? 10.118 12.518 -11.805 1.00 95.62 103 TYR A N 1
ATOM 773 C CA . TYR A 1 103 ? 11.292 12.104 -12.559 1.00 95.62 103 TYR A CA 1
ATOM 774 C C . TYR A 1 103 ? 11.494 13.039 -13.756 1.00 95.62 103 TYR A C 1
ATOM 776 O O . TYR A 1 103 ? 10.585 13.245 -14.558 1.00 95.62 103 TYR A O 1
ATOM 784 N N . THR A 1 104 ? 12.692 13.604 -13.869 1.00 96.12 104 THR A N 1
ATOM 785 C CA . THR A 1 104 ? 13.096 14.542 -14.929 1.00 96.12 104 THR A CA 1
ATOM 786 C C . THR A 1 104 ? 14.193 13.976 -15.828 1.00 96.12 104 THR A C 1
ATOM 788 O O . THR A 1 104 ? 14.639 14.649 -16.760 1.00 96.12 104 THR A 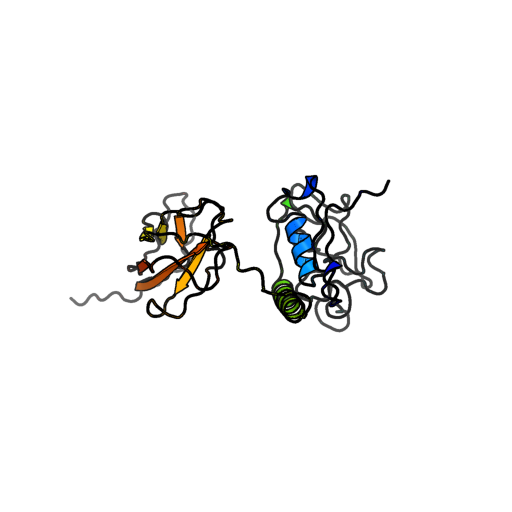O 1
ATOM 791 N N . GLY A 1 105 ? 14.628 12.743 -15.558 1.00 94.50 105 GLY A N 1
ATOM 792 C CA . GLY A 1 105 ? 15.671 12.079 -16.321 1.00 94.50 105 GLY A CA 1
ATOM 793 C C . GLY A 1 105 ? 15.253 11.704 -17.740 1.00 94.50 105 GLY A C 1
ATOM 794 O O . GLY A 1 105 ? 14.086 11.724 -18.129 1.00 94.50 105 GLY A O 1
ATOM 795 N N . SER A 1 106 ? 16.263 11.347 -18.530 1.00 95.19 106 SER A N 1
ATOM 796 C CA . SER A 1 106 ? 16.119 10.958 -19.942 1.00 95.19 106 SER A CA 1
ATOM 797 C C . SER A 1 106 ? 16.442 9.481 -20.191 1.00 95.19 106 SER A C 1
ATOM 799 O O . SER A 1 106 ? 16.658 9.075 -21.334 1.00 95.19 106 SER A O 1
ATOM 801 N N . GLY A 1 107 ? 16.505 8.679 -19.122 1.00 94.12 107 GLY A N 1
ATOM 802 C CA . GLY A 1 107 ? 16.807 7.254 -19.195 1.00 94.12 107 GLY A CA 1
ATOM 803 C C . GLY A 1 107 ? 15.773 6.500 -20.028 1.00 94.12 107 GLY A C 1
ATOM 804 O O . GLY A 1 107 ? 14.572 6.733 -19.905 1.00 94.12 107 GLY A O 1
ATOM 805 N N . THR A 1 108 ? 16.242 5.567 -20.854 1.00 97.06 108 THR A N 1
ATOM 806 C CA . THR A 1 108 ? 15.379 4.717 -21.685 1.00 97.06 108 THR A CA 1
ATOM 807 C C . THR A 1 108 ? 15.712 3.248 -21.486 1.00 97.06 108 THR A C 1
ATOM 809 O O . THR A 1 108 ? 16.845 2.923 -21.123 1.00 97.06 108 THR A O 1
ATOM 812 N N . ASP A 1 109 ? 14.739 2.374 -21.741 1.00 96.44 109 ASP A N 1
ATOM 813 C CA . ASP A 1 109 ? 14.985 0.937 -21.858 1.00 96.44 109 ASP A CA 1
ATOM 814 C C . ASP A 1 109 ? 15.793 0.596 -23.127 1.00 96.44 109 ASP A C 1
ATOM 816 O O . ASP A 1 109 ? 16.116 1.451 -23.958 1.00 96.44 109 ASP A O 1
ATOM 820 N N . GLN A 1 110 ? 16.097 -0.689 -23.324 1.00 95.69 110 GLN A N 1
ATOM 821 C CA . GLN A 1 110 ? 16.838 -1.174 -24.497 1.00 95.69 110 GLN A CA 1
ATOM 822 C C . GLN A 1 110 ? 16.161 -0.899 -25.856 1.00 95.69 110 GLN A C 1
ATOM 824 O O . GLN A 1 110 ? 16.804 -1.037 -26.899 1.00 95.69 110 GLN A O 1
ATOM 829 N N . PHE A 1 111 ? 14.881 -0.521 -25.866 1.00 96.44 111 PHE A N 1
ATOM 830 C CA . PHE A 1 111 ? 14.108 -0.207 -27.066 1.00 96.44 111 PHE A CA 1
ATOM 831 C C . PHE A 1 111 ? 13.907 1.302 -27.269 1.00 96.44 111 PHE A C 1
ATOM 833 O O . PHE A 1 111 ? 13.287 1.702 -28.255 1.00 96.44 111 PHE A O 1
ATOM 840 N N . GLY A 1 112 ? 14.467 2.139 -26.390 1.00 96.25 112 GLY A N 1
ATOM 841 C CA . GLY A 1 112 ? 14.373 3.593 -26.468 1.00 96.25 112 GLY A CA 1
ATOM 842 C C . GLY A 1 112 ? 13.091 4.172 -25.865 1.00 96.25 112 GLY A C 1
ATOM 843 O O . GLY A 1 112 ? 12.807 5.349 -26.091 1.00 96.25 112 GLY A O 1
ATOM 844 N N . ASN A 1 113 ? 12.315 3.386 -25.112 1.00 97.25 113 ASN A N 1
ATOM 845 C CA . ASN A 1 113 ? 11.152 3.899 -24.392 1.00 97.25 113 ASN A CA 1
ATOM 846 C C . ASN A 1 113 ? 11.613 4.606 -23.116 1.00 97.25 113 ASN A C 1
ATOM 848 O O . ASN A 1 113 ? 12.413 4.057 -22.361 1.00 97.25 113 ASN A O 1
ATOM 852 N N . LEU A 1 114 ? 11.113 5.818 -22.881 1.00 97.06 114 LEU A N 1
ATOM 853 C CA . LEU A 1 114 ? 11.456 6.618 -21.706 1.00 97.06 114 LEU A CA 1
ATOM 854 C C . LEU A 1 114 ? 10.854 6.009 -20.437 1.00 97.06 114 LEU A C 1
ATOM 856 O O . LEU A 1 114 ? 9.675 5.656 -20.430 1.00 97.06 114 LEU A O 1
ATOM 860 N N . TYR A 1 115 ? 11.646 5.935 -19.369 1.00 97.06 115 TYR A N 1
ATOM 861 C CA . TYR A 1 115 ? 11.149 5.500 -18.067 1.00 97.06 115 TYR A CA 1
ATOM 862 C C . TYR A 1 115 ? 10.187 6.519 -17.443 1.00 97.06 115 TYR A C 1
ATOM 864 O O . TYR A 1 115 ? 10.419 7.729 -17.477 1.00 97.06 115 TYR A O 1
ATOM 872 N N . THR A 1 116 ? 9.142 6.001 -16.802 1.00 95.50 116 THR A N 1
ATOM 873 C CA . THR A 1 116 ? 8.214 6.742 -15.938 1.00 95.50 116 THR A CA 1
ATOM 874 C C . THR A 1 116 ? 8.151 6.040 -14.581 1.00 95.50 116 THR A C 1
ATOM 876 O O . THR A 1 116 ? 7.194 5.315 -14.316 1.00 95.50 116 THR A O 1
ATOM 879 N N . PRO A 1 117 ? 9.202 6.174 -13.754 1.00 96.12 117 PRO A N 1
ATOM 880 C CA . PRO A 1 117 ? 9.349 5.375 -12.547 1.00 96.12 117 PRO A CA 1
ATOM 881 C C . PRO A 1 117 ? 8.286 5.708 -11.492 1.00 96.12 117 PRO A C 1
ATOM 883 O O . PRO A 1 117 ? 7.794 6.841 -11.445 1.00 96.12 117 PRO A O 1
ATOM 886 N N . PRO A 1 118 ? 7.964 4.753 -10.605 1.00 94.56 118 PRO A N 1
ATOM 887 C CA . PRO A 1 118 ? 6.936 4.909 -9.588 1.00 94.56 118 PRO A CA 1
ATOM 888 C C . PRO A 1 118 ? 7.501 5.660 -8.368 1.00 94.56 118 PRO A C 1
ATOM 890 O O . PRO A 1 118 ? 7.834 5.075 -7.338 1.00 94.56 118 PRO A O 1
ATOM 893 N N . VAL A 1 119 ? 7.650 6.979 -8.512 1.00 93.94 119 VAL A N 1
ATOM 894 C CA . VAL A 1 119 ? 8.311 7.883 -7.544 1.00 93.94 119 VAL A CA 1
ATOM 895 C C . VAL A 1 119 ? 7.653 7.952 -6.159 1.00 93.94 119 VAL A C 1
ATOM 897 O O . VAL A 1 119 ? 8.256 8.460 -5.217 1.00 93.94 119 VAL A O 1
ATOM 900 N N . ASP A 1 120 ? 6.420 7.471 -6.036 1.00 92.06 120 ASP A N 1
ATOM 901 C CA . ASP A 1 120 ? 5.616 7.417 -4.815 1.00 92.06 120 ASP A CA 1
ATOM 902 C C . ASP A 1 120 ? 5.492 5.993 -4.240 1.00 92.06 120 ASP A C 1
ATOM 904 O O . ASP A 1 120 ? 4.802 5.781 -3.238 1.00 92.06 120 ASP A O 1
ATOM 908 N N . ASN A 1 121 ? 6.155 5.003 -4.847 1.00 94.38 121 ASN A N 1
ATOM 909 C CA . ASN A 1 121 ? 6.116 3.619 -4.394 1.00 94.38 121 ASN A CA 1
ATOM 910 C C . ASN A 1 121 ? 7.097 3.374 -3.246 1.00 94.38 121 ASN A C 1
ATOM 912 O O . ASN A 1 121 ? 8.274 3.740 -3.328 1.00 94.38 121 ASN A O 1
ATOM 916 N N . ILE A 1 122 ? 6.622 2.683 -2.206 1.00 93.69 122 ILE A N 1
ATOM 917 C CA . ILE A 1 122 ? 7.404 2.376 -0.998 1.00 93.69 122 ILE A CA 1
ATOM 918 C C . ILE A 1 122 ? 8.656 1.556 -1.324 1.00 93.69 122 ILE A C 1
ATOM 920 O O . ILE A 1 122 ? 9.671 1.725 -0.657 1.00 93.69 122 ILE A O 1
ATOM 924 N N . MET A 1 123 ? 8.616 0.683 -2.336 1.00 95.06 123 MET A N 1
ATOM 925 C CA . MET A 1 123 ? 9.750 -0.170 -2.723 1.00 95.06 123 MET A CA 1
ATOM 926 C C . MET A 1 123 ? 10.760 0.520 -3.644 1.00 95.06 123 MET A C 1
ATOM 928 O O . MET A 1 123 ? 11.745 -0.100 -4.059 1.00 95.06 123 MET A O 1
ATOM 932 N N . SER A 1 124 ? 10.541 1.795 -3.957 1.00 93.94 124 SER A N 1
ATOM 933 C CA . SER A 1 124 ? 11.489 2.609 -4.704 1.00 93.94 124 SER A CA 1
ATOM 934 C C . SER A 1 124 ? 12.518 3.270 -3.781 1.00 93.94 124 SER A C 1
ATOM 936 O O . SER A 1 124 ? 12.427 3.192 -2.557 1.00 93.94 124 SER A O 1
ATOM 938 N N . TYR A 1 125 ? 13.536 3.901 -4.370 1.00 92.38 125 TYR A N 1
ATOM 939 C CA . TYR A 1 125 ? 14.517 4.723 -3.639 1.00 92.38 125 TYR A CA 1
ATOM 940 C C . TYR A 1 125 ? 14.251 6.226 -3.778 1.00 92.38 125 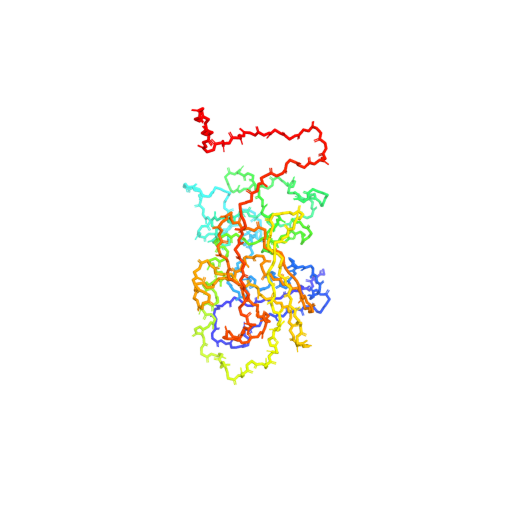TYR A C 1
ATOM 942 O O . TYR A 1 125 ? 15.092 7.040 -3.383 1.00 92.38 125 TYR A O 1
ATOM 950 N N . TYR A 1 126 ? 13.105 6.600 -4.348 1.00 92.50 126 TYR A N 1
ATOM 951 C CA . TYR A 1 126 ? 12.685 7.993 -4.400 1.00 92.50 126 TYR A CA 1
ATOM 952 C C . TYR A 1 126 ? 12.333 8.495 -2.989 1.00 92.50 126 TYR A C 1
ATOM 954 O O . TYR A 1 126 ? 12.075 7.695 -2.089 1.00 92.50 126 TYR A O 1
ATOM 962 N N . PRO A 1 127 ? 12.377 9.815 -2.744 1.00 89.50 127 PRO A N 1
ATOM 963 C CA . PRO A 1 127 ? 12.191 10.349 -1.399 1.00 89.50 127 PRO A CA 1
ATOM 964 C C . PRO A 1 127 ? 10.818 10.018 -0.793 1.00 89.50 127 PRO A C 1
ATOM 966 O O . PRO A 1 127 ? 9.795 10.339 -1.390 1.00 89.50 127 PRO A O 1
ATOM 969 N N . ASP A 1 128 ? 10.792 9.536 0.456 1.00 85.06 128 ASP A N 1
ATOM 970 C CA . ASP A 1 128 ? 9.563 9.173 1.195 1.00 85.06 128 ASP A CA 1
ATOM 971 C C . ASP A 1 128 ? 8.504 10.297 1.279 1.00 85.06 128 ASP A C 1
ATOM 973 O O . ASP A 1 128 ? 7.330 10.056 1.552 1.00 85.06 128 ASP A O 1
ATOM 977 N N . ALA A 1 129 ? 8.909 11.558 1.087 1.00 85.38 129 ALA A N 1
ATOM 978 C CA . ALA A 1 129 ? 8.002 12.708 1.076 1.00 85.38 129 ALA A CA 1
ATOM 979 C C . ALA A 1 129 ? 7.063 12.730 -0.144 1.00 85.38 129 ALA A C 1
ATOM 981 O O . ALA A 1 129 ? 6.075 13.461 -0.134 1.00 85.38 129 ALA A O 1
ATOM 982 N N . CYS A 1 130 ? 7.378 11.954 -1.182 1.00 85.88 130 CYS A N 1
ATOM 983 C CA . CYS A 1 130 ? 6.650 11.925 -2.445 1.00 85.88 130 CYS A CA 1
ATOM 984 C C . CYS A 1 130 ? 5.477 10.949 -2.469 1.00 85.88 130 CYS A C 1
ATOM 986 O O . CYS A 1 130 ? 4.733 10.918 -3.443 1.00 85.88 130 CYS A O 1
ATOM 988 N N . GLY A 1 131 ? 5.274 10.203 -1.386 1.00 83.56 131 GLY A N 1
ATOM 989 C CA . GLY A 1 131 ? 4.160 9.283 -1.240 1.00 83.56 131 GLY A CA 1
ATOM 990 C C . GLY A 1 131 ? 4.593 8.007 -0.544 1.00 83.56 131 GLY A C 1
ATOM 991 O O . GLY A 1 131 ? 5.605 7.972 0.152 1.00 83.56 131 GLY A O 1
ATOM 992 N N . GLY A 1 132 ? 3.768 6.980 -0.676 1.00 85.25 132 GLY A N 1
ATOM 993 C CA . GLY A 1 132 ? 4.051 5.655 -0.151 1.00 85.25 132 GLY A CA 1
ATOM 994 C C . GLY A 1 132 ? 2.885 4.734 -0.410 1.00 85.25 132 GLY A C 1
ATOM 995 O O . GLY A 1 132 ? 2.068 4.474 0.471 1.00 85.25 132 GLY A O 1
ATOM 996 N N . ILE A 1 133 ? 2.816 4.266 -1.647 1.00 88.50 133 ILE A N 1
ATOM 997 C CA . ILE A 1 133 ? 1.841 3.274 -2.075 1.00 88.50 133 ILE A CA 1
ATOM 998 C C . ILE A 1 133 ? 2.510 1.918 -2.287 1.00 88.50 133 ILE A C 1
ATOM 1000 O O . ILE A 1 133 ? 3.698 1.832 -2.612 1.00 88.50 133 ILE A O 1
ATOM 1004 N N . PHE A 1 134 ? 1.712 0.865 -2.133 1.00 93.25 134 PHE A N 1
ATOM 1005 C CA . PHE A 1 134 ? 1.950 -0.408 -2.798 1.00 93.25 134 PHE A CA 1
ATOM 1006 C C . PHE A 1 134 ? 0.948 -0.556 -3.943 1.00 93.25 134 PHE A C 1
ATOM 1008 O O . PHE A 1 134 ? -0.202 -0.122 -3.829 1.00 93.25 134 PHE A O 1
ATOM 1015 N N . THR A 1 135 ? 1.375 -1.176 -5.037 1.00 88.31 135 THR A N 1
ATOM 1016 C CA . THR A 1 135 ? 0.488 -1.565 -6.136 1.00 88.31 135 THR A CA 1
ATOM 1017 C C . THR A 1 135 ? -0.384 -2.766 -5.741 1.00 88.31 135 THR A C 1
ATOM 1019 O O . THR A 1 135 ? -0.223 -3.370 -4.673 1.00 88.31 135 THR A O 1
ATOM 1022 N N . SER A 1 136 ? -1.345 -3.132 -6.590 1.00 80.88 136 SER A N 1
ATOM 1023 C CA . SER A 1 136 ? -2.249 -4.255 -6.320 1.00 80.88 136 SER A CA 1
ATOM 1024 C C . SER A 1 136 ? -1.504 -5.595 -6.330 1.00 80.88 136 SER A C 1
ATOM 1026 O O . SER A 1 136 ? -1.752 -6.456 -5.474 1.00 80.88 136 SER A O 1
ATOM 1028 N N . ASP A 1 137 ? -0.572 -5.781 -7.263 1.00 80.00 137 ASP A N 1
ATOM 1029 C CA . ASP A 1 137 ? 0.228 -7.000 -7.330 1.00 80.00 137 ASP A CA 1
ATOM 1030 C C . ASP A 1 137 ? 1.245 -7.039 -6.185 1.00 80.00 137 ASP A C 1
ATOM 1032 O O . ASP A 1 137 ? 1.458 -8.108 -5.611 1.00 80.00 137 ASP A O 1
ATOM 1036 N N . GLN A 1 138 ? 1.760 -5.891 -5.726 1.00 92.44 138 GLN A N 1
ATOM 1037 C CA . GLN A 1 138 ? 2.561 -5.821 -4.499 1.00 92.44 138 GLN A CA 1
ATOM 1038 C C . GLN A 1 138 ? 1.763 -6.279 -3.265 1.00 92.44 138 GLN A C 1
ATOM 1040 O O . GLN A 1 138 ? 2.253 -7.103 -2.491 1.00 92.44 138 GLN A O 1
ATOM 1045 N N . TYR A 1 139 ? 0.506 -5.853 -3.085 1.00 83.62 139 TYR A N 1
ATOM 1046 C CA . TYR A 1 139 ? -0.339 -6.386 -2.002 1.00 83.62 139 TYR A CA 1
ATOM 1047 C C . TYR A 1 139 ? -0.559 -7.899 -2.118 1.00 83.62 139 TYR A C 1
ATOM 1049 O O . TYR A 1 139 ? -0.533 -8.620 -1.114 1.00 83.62 139 TYR A O 1
ATOM 1057 N N . THR A 1 140 ? -0.747 -8.395 -3.341 1.00 75.44 140 THR A N 1
ATOM 1058 C CA . THR A 1 140 ? -0.900 -9.830 -3.608 1.00 75.44 140 THR A CA 1
ATOM 1059 C C . THR A 1 140 ? 0.371 -10.597 -3.237 1.00 75.44 140 THR A C 1
ATOM 1061 O O . THR A 1 140 ? 0.302 -11.623 -2.553 1.00 75.44 140 THR A O 1
ATOM 1064 N N . GLN A 1 141 ? 1.537 -10.079 -3.620 1.00 79.62 141 GLN A N 1
ATOM 1065 C CA . GLN A 1 141 ? 2.839 -10.662 -3.321 1.00 79.62 141 GLN A CA 1
ATOM 1066 C C . GLN A 1 141 ? 3.139 -10.625 -1.814 1.00 79.62 141 GLN A C 1
ATOM 1068 O O . GLN A 1 141 ? 3.615 -11.626 -1.277 1.00 79.62 141 GLN A O 1
ATOM 1073 N N . ILE A 1 142 ? 2.760 -9.549 -1.109 1.00 87.88 142 ILE A N 1
ATOM 1074 C CA . ILE A 1 142 ? 2.841 -9.446 0.358 1.00 87.88 142 ILE A CA 1
ATOM 1075 C C . ILE A 1 142 ? 2.006 -10.542 1.028 1.00 87.88 142 ILE A C 1
ATOM 1077 O O . ILE A 1 142 ? 2.488 -11.226 1.934 1.00 87.88 142 ILE A O 1
ATOM 1081 N N . ALA A 1 143 ? 0.763 -10.748 0.583 1.00 75.31 143 ALA A N 1
ATOM 1082 C CA . ALA A 1 143 ? -0.106 -11.784 1.137 1.00 75.31 143 ALA A CA 1
ATOM 1083 C C . ALA A 1 143 ? 0.481 -13.194 0.935 1.00 75.31 143 ALA A C 1
ATOM 1085 O O . ALA A 1 143 ? 0.433 -14.026 1.846 1.00 75.31 143 ALA A O 1
ATOM 1086 N N . GLN A 1 144 ? 1.091 -13.455 -0.226 1.00 71.75 144 GLN A N 1
ATOM 1087 C CA . GLN A 1 144 ? 1.816 -14.702 -0.489 1.00 71.75 144 GLN A CA 1
ATOM 1088 C C . GLN A 1 144 ? 3.068 -14.832 0.388 1.00 71.75 144 GLN A C 1
ATOM 1090 O O . GLN A 1 144 ? 3.308 -15.893 0.960 1.00 71.75 144 GLN A O 1
ATOM 1095 N N . GLY A 1 145 ? 3.840 -13.755 0.555 1.00 80.94 145 GLY A N 1
ATOM 1096 C CA . GLY A 1 145 ? 5.012 -13.722 1.427 1.00 80.94 145 GLY A CA 1
ATOM 1097 C C . GLY A 1 145 ? 4.660 -14.000 2.888 1.00 80.94 145 GLY A C 1
ATOM 1098 O O . GLY A 1 145 ? 5.355 -14.769 3.555 1.00 80.94 145 GLY A O 1
ATOM 1099 N N . LEU A 1 146 ? 3.543 -13.449 3.372 1.00 85.25 146 LEU A N 1
ATOM 1100 C CA . LEU A 1 146 ? 2.997 -13.760 4.692 1.00 85.25 146 LEU A CA 1
ATOM 1101 C C . LEU A 1 146 ? 2.635 -15.245 4.806 1.00 85.25 146 LEU A C 1
ATOM 1103 O O . LEU A 1 146 ? 3.036 -15.888 5.774 1.00 85.25 146 LEU A O 1
ATOM 1107 N N . ALA A 1 147 ? 1.928 -15.805 3.820 1.00 70.06 147 ALA A N 1
ATOM 1108 C CA . ALA A 1 147 ? 1.571 -17.223 3.815 1.00 70.06 147 ALA A CA 1
ATOM 1109 C C . ALA A 1 147 ? 2.812 -18.133 3.853 1.00 70.06 147 ALA A C 1
ATOM 1111 O O . ALA A 1 147 ? 2.847 -19.081 4.637 1.00 70.06 147 ALA A O 1
ATOM 1112 N N . THR A 1 148 ? 3.855 -17.808 3.080 1.00 72.88 148 THR A N 1
ATOM 1113 C CA . THR A 1 148 ? 5.140 -18.524 3.103 1.00 72.88 148 THR A CA 1
ATOM 1114 C C . THR A 1 148 ? 5.761 -18.492 4.497 1.00 72.88 148 THR A C 1
ATOM 1116 O O . THR A 1 148 ? 6.086 -19.541 5.044 1.00 72.88 148 THR A O 1
ATOM 1119 N N . ARG A 1 149 ? 5.847 -17.315 5.132 1.00 76.69 149 ARG A N 1
ATOM 1120 C CA . ARG A 1 149 ? 6.400 -17.182 6.492 1.00 76.69 149 ARG A CA 1
ATOM 1121 C C . ARG A 1 149 ? 5.582 -17.950 7.529 1.00 76.69 149 ARG A C 1
ATOM 1123 O O . ARG A 1 149 ? 6.165 -18.631 8.364 1.00 76.69 149 ARG A O 1
ATOM 1130 N N . LEU A 1 150 ? 4.251 -17.875 7.474 1.00 75.50 150 LEU A N 1
ATOM 1131 C CA . LEU A 1 150 ? 3.369 -18.615 8.386 1.00 75.50 150 LEU A CA 1
ATOM 1132 C C . LEU A 1 150 ? 3.482 -20.137 8.210 1.00 75.50 150 LEU A C 1
ATOM 1134 O O . LEU A 1 150 ? 3.230 -20.878 9.156 1.00 75.50 150 LEU A O 1
ATOM 1138 N N . GLY A 1 151 ? 3.875 -20.607 7.023 1.00 66.56 151 GLY A N 1
ATOM 1139 C CA . GLY A 1 151 ? 4.137 -22.018 6.745 1.00 66.56 151 GLY A CA 1
ATOM 1140 C C . GLY A 1 151 ? 5.465 -22.551 7.300 1.00 66.56 151 GLY A C 1
ATOM 1141 O O . GLY A 1 151 ? 5.679 -23.762 7.268 1.00 66.56 151 GLY A O 1
ATOM 1142 N N . HIS A 1 152 ? 6.361 -21.693 7.806 1.00 65.56 152 HIS A N 1
ATOM 1143 C CA . HIS A 1 152 ? 7.649 -22.126 8.354 1.00 65.56 152 HIS A CA 1
ATOM 1144 C C . HIS A 1 152 ? 7.487 -22.652 9.793 1.00 65.56 152 HIS A C 1
ATOM 1146 O O . HIS A 1 152 ? 7.002 -21.957 10.683 1.00 65.56 152 HIS A O 1
ATOM 1152 N N . ASN A 1 153 ? 7.992 -23.862 10.060 1.00 58.72 153 ASN A N 1
ATOM 1153 C CA . ASN A 1 153 ? 7.939 -24.515 11.384 1.00 58.72 153 ASN A CA 1
ATOM 1154 C C . ASN A 1 153 ? 8.855 -23.868 12.446 1.00 58.72 153 ASN A C 1
ATOM 1156 O O . ASN A 1 153 ? 8.939 -24.341 13.578 1.00 58.72 153 ASN A O 1
ATOM 1160 N N . SER A 1 154 ? 9.602 -22.828 12.074 1.00 56.00 154 SER A N 1
ATOM 1161 C CA . SER A 1 154 ? 10.533 -22.086 12.933 1.00 56.00 154 SER A CA 1
ATOM 1162 C C . SER A 1 154 ? 9.845 -21.035 13.801 1.00 56.00 154 SER A C 1
ATOM 1164 O O . SER A 1 154 ? 10.493 -20.448 14.670 1.00 56.00 154 SER A O 1
ATOM 1166 N N . TYR A 1 155 ? 8.557 -20.791 13.571 1.00 50.22 155 TYR A N 1
ATOM 1167 C CA . TYR A 1 155 ? 7.716 -20.006 14.456 1.00 50.22 155 TYR A CA 1
ATOM 1168 C C . TYR A 1 155 ? 6.940 -20.963 15.344 1.00 50.22 155 TYR A C 1
ATOM 1170 O O . TYR A 1 155 ? 6.055 -21.678 14.876 1.00 50.22 155 TYR A O 1
ATOM 1178 N N . SER A 1 156 ? 7.230 -20.940 16.638 1.00 48.97 156 SER A N 1
ATOM 1179 C CA . SER A 1 156 ? 6.155 -21.243 17.559 1.00 48.97 156 SER A CA 1
ATOM 1180 C C . SER A 1 156 ? 5.372 -19.965 17.818 1.00 48.97 156 SER A C 1
ATOM 1182 O O . SER A 1 156 ? 5.904 -18.972 18.308 1.00 48.97 156 SER A O 1
ATOM 1184 N N . LEU A 1 157 ? 4.086 -20.030 17.486 1.00 47.47 157 LEU A N 1
ATOM 1185 C CA . LEU A 1 157 ? 2.981 -19.246 18.046 1.00 47.47 157 LEU A CA 1
ATOM 1186 C C . LEU A 1 157 ? 2.855 -19.316 19.581 1.00 47.47 157 LEU A C 1
ATOM 1188 O O . LEU A 1 157 ? 1.764 -19.088 20.087 1.00 47.47 157 LEU A O 1
ATOM 1192 N N . ASP A 1 158 ? 3.871 -19.776 20.316 1.00 49.25 158 ASP A N 1
ATOM 1193 C CA . ASP A 1 158 ? 3.749 -20.231 21.708 1.00 49.25 158 ASP A CA 1
ATOM 1194 C C . ASP A 1 158 ? 3.932 -19.113 22.737 1.00 49.25 158 ASP A C 1
ATOM 1196 O O . ASP A 1 158 ? 3.644 -19.317 23.920 1.00 49.25 158 ASP A O 1
ATOM 1200 N N . CYS A 1 159 ? 4.308 -17.904 22.307 1.00 42.78 159 CYS A N 1
ATOM 1201 C CA . CYS A 1 159 ? 3.999 -16.725 23.097 1.00 42.78 159 CYS A CA 1
ATOM 1202 C C . CYS A 1 159 ? 2.518 -16.379 22.913 1.00 42.78 159 CYS A C 1
ATOM 1204 O O . CYS A 1 159 ? 2.088 -15.944 21.845 1.00 42.78 159 CYS A O 1
ATOM 1206 N N . SER A 1 160 ? 1.734 -16.540 23.980 1.00 52.66 160 SER A N 1
ATOM 1207 C CA . SER A 1 160 ? 0.423 -15.894 24.046 1.00 52.66 160 SER A CA 1
ATOM 1208 C C . SER A 1 160 ? 0.635 -14.395 23.814 1.00 52.66 160 SER A C 1
ATOM 1210 O O . SER A 1 160 ? 1.486 -13.820 24.508 1.00 52.66 160 SER A O 1
ATOM 1212 N N . PRO A 1 161 ? -0.088 -13.758 22.874 1.00 56.19 161 PRO A N 1
ATOM 1213 C CA . PRO A 1 161 ? -0.029 -12.315 22.720 1.00 56.19 161 PRO A CA 1
ATOM 1214 C C . PRO A 1 161 ? -0.253 -11.650 24.085 1.00 56.19 161 PRO A C 1
ATOM 1216 O O . PRO A 1 161 ? -1.056 -12.146 24.887 1.00 56.19 161 PRO A O 1
ATOM 1219 N N . PRO A 1 162 ? 0.491 -10.581 24.416 1.00 59.81 162 PRO A N 1
ATOM 1220 C CA . PRO A 1 162 ? 0.219 -9.836 25.632 1.00 59.81 162 PRO A CA 1
ATOM 1221 C C . PRO A 1 162 ? -1.220 -9.325 25.565 1.00 59.81 162 PRO A C 1
ATOM 1223 O O . PRO A 1 162 ? -1.592 -8.669 24.597 1.00 59.81 162 PRO A O 1
ATOM 1226 N N . GLY A 1 163 ? -2.021 -9.632 26.587 1.00 76.50 163 GLY A N 1
ATOM 1227 C CA . GLY A 1 163 ? -3.409 -9.183 26.635 1.00 76.50 163 GLY A CA 1
ATOM 1228 C C . GLY A 1 163 ? -3.484 -7.661 26.504 1.00 76.50 163 GLY A C 1
ATOM 1229 O O . GLY A 1 163 ? -2.840 -6.933 27.264 1.00 76.50 163 GLY A O 1
ATOM 1230 N N . VAL A 1 164 ? -4.259 -7.189 25.531 1.00 84.44 164 VAL A N 1
ATOM 1231 C CA . VAL A 1 164 ? -4.556 -5.768 25.336 1.00 84.44 16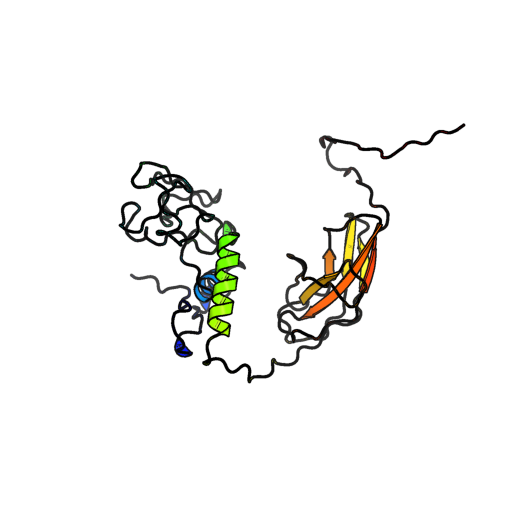4 VAL A CA 1
ATOM 1232 C C . VAL A 1 164 ? -6.016 -5.553 25.705 1.00 84.44 164 VAL A C 1
ATOM 1234 O O . VAL A 1 164 ? -6.897 -6.259 25.210 1.00 84.44 164 VAL A O 1
ATOM 1237 N N . ASN A 1 165 ? -6.283 -4.605 26.603 1.00 91.31 165 ASN A N 1
ATOM 1238 C CA . ASN A 1 165 ? -7.651 -4.310 27.014 1.00 91.31 165 ASN A CA 1
ATOM 1239 C C . ASN A 1 165 ? -8.446 -3.777 25.819 1.00 91.31 165 ASN A C 1
ATOM 1241 O O . ASN A 1 165 ? -8.019 -2.853 25.134 1.00 91.31 165 ASN A O 1
ATOM 1245 N N . VAL A 1 166 ? -9.623 -4.344 25.576 1.00 92.06 166 VAL A N 1
ATOM 1246 C CA . VAL A 1 166 ? -10.482 -3.873 24.488 1.00 92.06 166 VAL A CA 1
ATOM 1247 C C . VAL A 1 166 ? -11.176 -2.556 24.840 1.00 92.06 166 VAL A C 1
ATOM 1249 O O . VAL A 1 166 ? -11.482 -2.308 26.014 1.00 92.06 166 VAL A O 1
ATOM 1252 N N . PRO A 1 167 ? -11.465 -1.712 23.835 1.00 95.81 167 PRO A N 1
ATOM 1253 C CA . PRO A 1 167 ? -12.170 -0.467 24.066 1.00 95.81 167 PRO A CA 1
ATOM 1254 C C . PRO A 1 167 ? -13.620 -0.742 24.468 1.00 95.81 167 PRO A C 1
ATOM 1256 O O . PRO A 1 167 ? -14.232 -1.743 24.083 1.00 95.81 167 PRO A O 1
ATOM 1259 N N . THR A 1 168 ? -14.192 0.168 25.247 1.00 98.00 168 THR A N 1
ATOM 1260 C CA . THR A 1 168 ? -15.576 0.061 25.739 1.00 98.00 168 THR A CA 1
ATOM 1261 C C . THR A 1 168 ? -16.392 1.287 25.375 1.00 98.00 168 THR A C 1
ATOM 1263 O O . THR A 1 168 ? -15.842 2.303 24.967 1.00 98.00 168 THR A O 1
ATOM 1266 N N . GLY A 1 169 ? -17.715 1.207 25.523 1.00 97.12 169 GLY A N 1
ATOM 1267 C CA . GLY A 1 169 ? -18.585 2.360 25.287 1.00 97.12 169 GLY A CA 1
ATOM 1268 C C . GLY A 1 169 ? -18.603 2.822 23.830 1.00 97.12 169 GLY A C 1
ATOM 1269 O O . GLY A 1 169 ? -18.815 4.006 23.593 1.00 97.12 169 GLY A O 1
ATOM 1270 N N . LEU A 1 170 ? -18.365 1.912 22.873 1.00 98.19 170 LEU A N 1
ATOM 1271 C CA . LEU A 1 170 ? -18.434 2.241 21.451 1.00 98.19 170 LEU A CA 1
ATOM 1272 C C . LEU A 1 170 ? -19.822 2.804 21.117 1.00 98.19 170 LEU A C 1
ATOM 1274 O O . LEU A 1 170 ? -20.844 2.161 21.369 1.00 98.19 170 LEU A O 1
ATOM 1278 N N . ASN A 1 171 ? -19.839 3.992 20.528 1.00 98.25 171 ASN A N 1
ATOM 1279 C CA . ASN A 1 171 ? -21.022 4.696 20.065 1.00 98.25 171 ASN A CA 1
ATOM 1280 C C . ASN A 1 171 ? -20.884 5.016 18.572 1.00 98.25 171 ASN A C 1
ATOM 1282 O O . ASN A 1 171 ? -19.773 5.235 18.099 1.00 98.25 171 ASN A O 1
ATOM 1286 N N . ALA A 1 172 ? -22.009 5.032 17.857 1.00 97.38 172 ALA A N 1
ATOM 1287 C CA . ALA A 1 172 ? -22.097 5.416 16.454 1.00 97.38 172 ALA A CA 1
ATOM 1288 C C . ALA A 1 172 ? -23.243 6.421 16.278 1.00 97.38 172 ALA A C 1
ATOM 1290 O O . ALA A 1 172 ? -24.355 6.167 16.751 1.00 97.38 172 ALA A O 1
ATOM 1291 N N . GLN A 1 173 ? -22.983 7.537 15.602 1.00 95.88 173 GLN A N 1
ATOM 1292 C CA . GLN A 1 173 ? -23.966 8.594 15.351 1.00 95.88 173 GLN A CA 1
ATOM 1293 C C . GLN A 1 173 ? -23.730 9.270 13.998 1.00 95.88 173 GLN A C 1
ATOM 1295 O O . GLN A 1 173 ? -22.648 9.168 13.434 1.00 95.88 173 GLN A O 1
ATOM 1300 N N . LEU A 1 174 ? -24.741 9.956 13.467 1.00 93.31 174 LEU A N 1
ATOM 1301 C CA . LEU A 1 174 ? -24.596 10.709 12.222 1.00 93.31 174 LEU A CA 1
ATOM 1302 C C . LEU A 1 174 ? -23.648 11.899 12.421 1.00 93.31 174 LEU A C 1
ATOM 1304 O O . LEU A 1 174 ? -23.860 12.707 13.327 1.00 93.31 174 LEU A O 1
ATOM 1308 N N . ASN A 1 175 ? -22.672 12.029 11.529 1.00 88.69 175 ASN A N 1
ATOM 1309 C CA . ASN A 1 175 ? -21.893 13.244 11.364 1.00 88.69 175 ASN A CA 1
ATOM 1310 C C . ASN A 1 175 ? -22.749 14.265 10.600 1.00 88.69 175 ASN A C 1
ATOM 1312 O O . ASN A 1 175 ? -23.075 14.065 9.426 1.00 88.69 175 ASN A O 1
ATOM 1316 N N . ASN A 1 176 ? -23.152 15.333 11.288 1.00 74.00 176 ASN A N 1
ATOM 1317 C CA . ASN A 1 176 ? -24.079 16.329 10.744 1.00 74.00 176 ASN A CA 1
ATOM 1318 C C . ASN A 1 176 ? -23.423 17.317 9.769 1.00 74.00 176 ASN A C 1
ATOM 1320 O O . ASN A 1 176 ? -24.149 18.033 9.082 1.00 74.00 176 ASN A O 1
ATOM 1324 N N . ASP A 1 177 ? -22.092 17.350 9.702 1.00 70.12 177 ASP A N 1
ATOM 1325 C CA . ASP A 1 177 ? -21.350 18.325 8.907 1.00 70.12 177 ASP A CA 1
ATOM 1326 C C . ASP A 1 177 ? -20.940 17.755 7.535 1.00 70.12 177 ASP A C 1
ATOM 1328 O O . ASP A 1 177 ? -20.810 18.512 6.574 1.00 70.12 177 ASP A O 1
ATOM 1332 N N . GLU A 1 178 ? -20.784 16.428 7.408 1.00 65.31 178 GLU A N 1
ATOM 1333 C CA . GLU A 1 178 ? -20.129 15.816 6.235 1.00 65.31 178 GLU A CA 1
ATOM 1334 C C . GLU A 1 178 ? -20.731 14.468 5.763 1.00 65.31 178 GLU A C 1
ATOM 1336 O O . GLU A 1 178 ? -20.075 13.713 5.048 1.00 65.31 178 GLU A O 1
ATOM 1341 N N . ASN A 1 179 ? -21.990 14.145 6.102 1.00 75.31 179 ASN A N 1
ATOM 1342 C CA . ASN A 1 179 ? -22.663 12.896 5.675 1.00 75.31 179 ASN A CA 1
ATOM 1343 C C . ASN A 1 179 ? -21.847 11.615 5.989 1.00 75.31 179 ASN A C 1
ATOM 1345 O O . ASN A 1 179 ? -21.719 10.724 5.148 1.00 75.31 179 ASN A O 1
ATOM 1349 N N . GLY A 1 180 ? -21.318 11.512 7.210 1.00 89.94 180 GLY A N 1
ATOM 1350 C CA . GLY A 1 180 ? -20.579 10.347 7.720 1.00 89.94 180 GLY A CA 1
ATOM 1351 C C . GLY A 1 180 ? -21.237 9.708 8.948 1.00 89.94 180 GLY A C 1
ATOM 1352 O O . GLY A 1 180 ? -22.260 10.184 9.441 1.00 89.94 180 GLY A O 1
ATOM 1353 N N . ILE A 1 181 ? -20.656 8.623 9.462 1.00 95.56 181 ILE A N 1
ATOM 1354 C CA . ILE A 1 181 ? -20.971 8.090 10.795 1.00 95.56 181 ILE A CA 1
ATOM 1355 C C . ILE A 1 181 ? -19.766 8.324 11.703 1.00 95.56 181 ILE A C 1
ATOM 1357 O O . ILE A 1 181 ? -18.707 7.737 11.491 1.00 95.56 181 ILE A O 1
ATOM 1361 N N . ASP A 1 182 ? -19.951 9.139 12.737 1.00 96.81 182 ASP A N 1
ATOM 1362 C CA . ASP A 1 182 ? -18.962 9.345 13.787 1.00 96.81 182 ASP A CA 1
ATOM 1363 C C . ASP A 1 182 ? -19.019 8.198 14.792 1.00 96.81 182 ASP A C 1
ATOM 1365 O O . ASP A 1 182 ? -20.067 7.888 15.371 1.00 96.81 182 ASP A O 1
ATOM 1369 N N . LEU A 1 183 ? -17.861 7.593 15.024 1.00 98.31 183 LEU A N 1
ATOM 1370 C CA . LEU A 1 183 ? -17.623 6.593 16.047 1.00 98.31 183 LEU A CA 1
ATOM 1371 C C . LEU A 1 183 ? -16.818 7.205 17.186 1.00 98.31 183 LEU A C 1
ATOM 1373 O O . LEU A 1 183 ? -15.847 7.926 16.959 1.00 98.31 183 LEU A O 1
ATOM 1377 N N . SER A 1 184 ? -17.181 6.865 18.419 1.00 98.25 184 SER A N 1
ATOM 1378 C CA . SER A 1 184 ? -16.392 7.202 19.608 1.00 98.25 184 SER A CA 1
ATOM 1379 C C . SER A 1 184 ? -16.366 6.046 20.599 1.00 98.25 184 SER A C 1
ATOM 1381 O O . SER A 1 184 ? -17.321 5.274 20.676 1.00 98.25 184 SER A O 1
ATOM 1383 N N . TRP A 1 185 ? -15.269 5.896 21.339 1.00 98.44 185 TRP A N 1
ATOM 1384 C CA . TRP A 1 185 ? -15.103 4.851 22.352 1.00 98.44 185 TRP A CA 1
ATOM 1385 C C . TRP A 1 185 ? -14.206 5.310 23.504 1.00 98.44 185 TRP A C 1
ATOM 1387 O O . TRP A 1 185 ? -13.493 6.306 23.423 1.00 98.44 185 TRP A O 1
ATOM 1397 N N . THR A 1 186 ? -14.243 4.560 24.602 1.00 98.31 186 THR A N 1
ATOM 1398 C CA . THR A 1 186 ? -13.311 4.688 25.724 1.00 98.31 186 THR A CA 1
ATOM 1399 C C . THR A 1 186 ? -12.131 3.750 25.522 1.00 98.31 186 THR A C 1
ATOM 1401 O O . THR A 1 186 ? -12.317 2.536 25.388 1.00 98.31 186 THR A O 1
ATOM 1404 N N . ASP A 1 187 ? -10.935 4.327 25.524 1.00 97.19 187 ASP A N 1
ATOM 1405 C CA . ASP A 1 187 ? -9.671 3.606 25.580 1.00 97.19 187 ASP A CA 1
ATOM 1406 C C . ASP A 1 187 ? -9.452 3.008 26.980 1.00 97.19 187 ASP A C 1
ATOM 1408 O O . ASP A 1 187 ? -9.547 3.715 27.985 1.00 97.19 187 ASP A O 1
ATOM 1412 N N . ASN A 1 188 ? -9.176 1.705 27.037 1.00 96.19 188 ASN A N 1
ATOM 1413 C CA . ASN A 1 188 ? -8.852 0.983 28.271 1.00 96.19 188 ASN A CA 1
ATOM 1414 C C . ASN A 1 188 ? -7.441 0.376 28.256 1.00 96.19 188 ASN A C 1
ATOM 1416 O O . ASN A 1 188 ? -7.045 -0.282 29.228 1.00 96.19 188 ASN A O 1
ATOM 1420 N N . ALA A 1 189 ? -6.723 0.506 27.145 1.00 90.12 189 ALA A N 1
ATOM 1421 C CA . ALA A 1 189 ? -5.396 -0.038 26.958 1.00 90.12 189 ALA A CA 1
ATOM 1422 C C . ALA A 1 189 ? -4.337 1.025 27.286 1.00 90.12 189 ALA A C 1
ATOM 1424 O O . ALA A 1 189 ? -4.600 2.221 27.363 1.00 90.12 189 ALA A O 1
ATOM 1425 N N . SER A 1 190 ? -3.140 0.554 27.615 1.00 90.81 190 SER A N 1
ATOM 1426 C CA . SER A 1 190 ? -1.950 1.403 27.779 1.00 90.81 190 SER A CA 1
ATOM 1427 C C . SER A 1 190 ? -0.757 0.879 26.982 1.00 90.81 190 SER A C 1
ATOM 1429 O O . SER A 1 190 ? 0.360 1.388 27.082 1.00 90.81 190 SER A O 1
ATOM 1431 N N . ASN A 1 191 ? -0.991 -0.198 26.239 1.00 77.00 191 ASN A N 1
ATOM 1432 C CA . ASN A 1 191 ? -0.032 -0.977 25.474 1.00 77.00 191 ASN A CA 1
ATOM 1433 C C . ASN A 1 191 ? -0.548 -1.260 24.055 1.00 77.00 191 ASN A C 1
ATOM 1435 O O . ASN A 1 191 ? 0.023 -2.093 23.352 1.00 77.00 191 ASN A O 1
ATOM 1439 N N . GLU A 1 192 ? -1.630 -0.604 23.644 1.00 85.88 192 GLU A N 1
ATOM 1440 C CA . GLU A 1 192 ? -2.128 -0.608 22.282 1.00 85.88 192 GLU A CA 1
ATOM 1441 C C . GLU A 1 192 ? -1.246 0.250 21.376 1.00 85.88 192 GLU A C 1
ATOM 1443 O O . GLU A 1 192 ? -0.726 1.293 21.765 1.00 85.88 192 GLU A O 1
ATOM 1448 N N . ILE A 1 193 ? -1.077 -0.186 20.132 1.00 79.38 193 ILE A N 1
ATOM 1449 C CA . ILE A 1 193 ? -0.360 0.598 19.111 1.00 79.38 193 ILE A CA 1
ATOM 1450 C C . ILE A 1 193 ? -1.313 1.424 18.237 1.00 79.38 193 ILE A C 1
ATOM 1452 O O . ILE A 1 193 ? -0.880 2.124 17.324 1.00 79.38 193 ILE A O 1
ATOM 1456 N N . GLY A 1 194 ? -2.611 1.326 18.518 1.00 88.00 194 GLY A N 1
ATOM 1457 C CA . GLY A 1 194 ? -3.693 1.905 17.744 1.00 88.00 194 GLY A CA 1
ATOM 1458 C C . GLY A 1 194 ? -4.956 1.063 17.825 1.00 88.00 194 GLY A C 1
ATOM 1459 O O . GLY A 1 194 ? -4.975 0.009 18.468 1.00 88.00 194 GLY A O 1
ATOM 1460 N N . TYR A 1 195 ? -5.996 1.511 17.132 1.00 88.12 195 TYR A N 1
ATOM 1461 C CA . TYR A 1 195 ? -7.272 0.812 17.030 1.00 88.12 195 TYR A CA 1
ATOM 1462 C C . TYR A 1 195 ? -7.604 0.498 15.580 1.00 88.12 195 TYR A C 1
ATOM 1464 O O . TYR A 1 195 ? -7.254 1.266 14.692 1.00 88.12 195 TYR A O 1
ATOM 1472 N N . LEU A 1 196 ? -8.285 -0.623 15.355 1.00 93.00 196 LEU A N 1
ATOM 1473 C CA . LEU A 1 196 ? -8.846 -1.025 14.070 1.00 93.00 196 LEU A CA 1
ATOM 1474 C C . LEU A 1 196 ? -10.368 -1.020 14.172 1.00 93.00 196 LEU A C 1
ATOM 1476 O O . LEU A 1 196 ? -10.942 -1.569 15.118 1.00 93.00 196 LEU A O 1
ATOM 1480 N N . VAL A 1 197 ? -11.008 -0.419 13.178 1.00 95.44 197 VAL A N 1
ATOM 1481 C CA . VAL A 1 197 ? -12.455 -0.293 13.050 1.00 95.44 197 VAL A CA 1
ATOM 1482 C C . VAL A 1 197 ? -12.938 -1.276 11.996 1.00 95.44 197 VAL A C 1
ATOM 1484 O O . VAL A 1 197 ? -12.511 -1.257 10.839 1.00 95.44 197 VAL A O 1
ATOM 1487 N N . GLU A 1 198 ? -13.879 -2.124 12.391 1.00 94.12 198 GLU A N 1
ATOM 1488 C CA . GLU A 1 198 ? -14.562 -3.027 11.479 1.00 94.12 198 GLU A CA 1
ATOM 1489 C C . GLU A 1 198 ? -16.029 -2.654 11.345 1.00 94.12 198 GLU A C 1
ATOM 1491 O O . GLU A 1 198 ? -16.693 -2.274 12.313 1.00 94.12 198 GLU A O 1
ATOM 1496 N N . ARG A 1 199 ? -16.546 -2.834 10.133 1.00 95.19 199 ARG A N 1
ATOM 1497 C CA . ARG A 1 199 ? -17.925 -2.552 9.764 1.00 95.19 199 ARG A CA 1
ATOM 1498 C C . ARG A 1 199 ? -18.586 -3.789 9.179 1.00 95.19 199 ARG A C 1
ATOM 1500 O O . ARG A 1 199 ? -17.968 -4.535 8.422 1.00 95.19 199 ARG A O 1
ATOM 1507 N N . SER A 1 200 ? -19.863 -3.973 9.478 1.00 94.56 200 SER A N 1
ATOM 1508 C CA . SER A 1 200 ? -20.743 -4.913 8.793 1.00 94.56 200 SER A CA 1
ATOM 1509 C C . SER A 1 200 ? -21.987 -4.194 8.278 1.00 94.56 200 SER A C 1
ATOM 1511 O O . SER A 1 200 ? -22.471 -3.248 8.898 1.00 9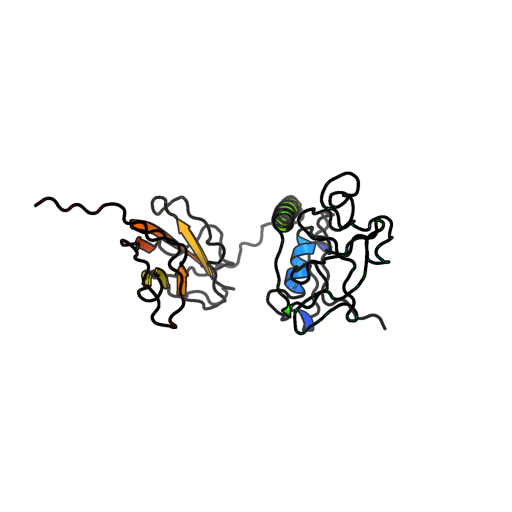4.56 200 SER A O 1
ATOM 1513 N N . THR A 1 201 ? -22.510 -4.661 7.147 1.00 92.12 201 THR A N 1
ATOM 1514 C CA . THR A 1 201 ? -23.860 -4.356 6.630 1.00 92.12 201 THR A CA 1
ATOM 1515 C C . THR A 1 201 ? -24.802 -5.554 6.771 1.00 92.12 201 THR A C 1
ATOM 1517 O O . THR A 1 201 ? -25.955 -5.515 6.348 1.00 92.12 201 THR A O 1
ATOM 1520 N N . SER A 1 202 ? -24.306 -6.644 7.355 1.00 83.75 202 SER A N 1
ATOM 1521 C CA . SER A 1 202 ? -25.067 -7.837 7.713 1.00 83.75 202 SER A CA 1
ATOM 1522 C C . SER A 1 202 ? -25.315 -7.831 9.222 1.00 83.75 202 SER A C 1
ATOM 1524 O O . SER A 1 202 ? -24.546 -7.231 9.968 1.00 83.75 202 SER A O 1
ATOM 1526 N N . SER A 1 203 ? -26.381 -8.494 9.681 1.00 74.75 203 SER A N 1
ATOM 1527 C CA . SER A 1 203 ? -26.813 -8.494 11.090 1.00 74.75 203 SER A CA 1
ATOM 1528 C C . SER A 1 203 ? -25.649 -8.581 12.087 1.00 74.75 203 SER A C 1
ATOM 1530 O O . SER A 1 203 ? -24.748 -9.402 11.888 1.00 74.75 203 SER A O 1
ATOM 1532 N N . GLY A 1 204 ? -25.727 -7.793 13.166 1.00 67.25 204 GLY A N 1
ATOM 1533 C CA . GLY A 1 204 ? -24.638 -7.355 14.059 1.00 67.25 204 GLY A CA 1
ATOM 1534 C C . GLY A 1 204 ? -23.712 -8.371 14.739 1.00 67.25 204 GLY A C 1
ATOM 1535 O O . GLY A 1 204 ? -22.983 -7.986 15.645 1.00 67.25 204 GLY A O 1
ATOM 1536 N N . SER A 1 205 ? -23.694 -9.638 14.333 1.00 70.31 205 SER A N 1
ATOM 1537 C CA . SER A 1 205 ? -22.731 -10.649 14.791 1.00 70.31 205 SER A CA 1
ATOM 1538 C C . SER A 1 205 ? -21.925 -11.303 13.660 1.00 70.31 205 SER A C 1
ATOM 1540 O O . SER A 1 205 ? -21.066 -12.130 13.940 1.00 70.31 205 SER A O 1
ATOM 1542 N N . THR A 1 206 ? -22.169 -10.964 12.387 1.00 83.00 206 THR A N 1
ATOM 1543 C CA . THR A 1 206 ? -21.473 -11.574 11.235 1.00 83.00 206 THR A CA 1
ATOM 1544 C C . THR A 1 206 ? -21.176 -10.545 10.146 1.00 83.00 206 THR A C 1
ATOM 1546 O O . THR A 1 206 ? -21.783 -9.476 10.122 1.00 83.00 206 THR A O 1
ATOM 1549 N N . GLY A 1 207 ? -20.254 -10.864 9.233 1.00 84.75 207 GLY A N 1
ATOM 1550 C CA . GLY A 1 207 ? -19.972 -10.038 8.052 1.00 84.75 207 GLY A CA 1
ATOM 1551 C C . GLY A 1 207 ? -19.095 -8.809 8.305 1.00 84.75 207 GLY A C 1
ATOM 1552 O O . GLY A 1 207 ? -18.966 -7.976 7.411 1.00 84.75 207 GLY A O 1
ATOM 1553 N N . PHE A 1 208 ? -18.489 -8.698 9.490 1.00 89.50 208 PHE A N 1
ATOM 1554 C CA . PHE A 1 208 ? -17.538 -7.632 9.789 1.00 89.50 208 PHE A CA 1
ATOM 1555 C C . PHE A 1 208 ? -16.306 -7.728 8.894 1.00 89.50 208 PHE A C 1
ATOM 1557 O O . PHE A 1 208 ? -15.725 -8.800 8.715 1.00 89.50 208 PHE A O 1
ATOM 1564 N N . ARG A 1 209 ? -15.922 -6.585 8.337 1.00 86.94 209 ARG A N 1
ATOM 1565 C CA . ARG A 1 209 ? -14.684 -6.380 7.595 1.00 86.94 209 ARG A CA 1
ATOM 1566 C C . ARG A 1 209 ? -14.034 -5.112 8.117 1.00 86.94 209 ARG A C 1
ATOM 1568 O O . ARG A 1 209 ? -14.734 -4.132 8.376 1.00 86.94 209 ARG A O 1
ATOM 1575 N N . GLN A 1 210 ? -12.718 -5.129 8.262 1.00 87.50 210 GLN A N 1
ATOM 1576 C CA . GLN A 1 210 ? -11.964 -3.915 8.545 1.00 87.50 210 GLN A CA 1
ATOM 1577 C C . GLN A 1 210 ? -12.200 -2.888 7.434 1.00 87.50 210 GLN A C 1
ATOM 1579 O O . GLN A 1 210 ? -12.223 -3.241 6.253 1.00 87.50 210 GLN A O 1
ATOM 1584 N N . LEU A 1 211 ? -12.425 -1.635 7.820 1.00 79.81 211 LEU A N 1
ATOM 1585 C CA . LEU A 1 211 ? -12.450 -0.524 6.873 1.00 79.81 211 LEU A CA 1
ATOM 1586 C C . LEU A 1 211 ? -11.015 -0.224 6.431 1.00 79.81 211 LEU A C 1
ATOM 1588 O O . LEU A 1 211 ? -10.123 -0.197 7.276 1.00 79.81 211 LEU A O 1
ATOM 1592 N N . THR A 1 212 ? -10.798 0.023 5.137 1.00 75.56 212 THR A N 1
ATOM 1593 C CA . THR A 1 212 ? -9.463 0.289 4.566 1.00 75.56 212 THR A CA 1
ATOM 1594 C C . THR A 1 212 ? -8.708 1.373 5.342 1.00 75.56 212 THR A C 1
ATOM 1596 O O . THR A 1 212 ? -7.567 1.150 5.732 1.00 75.56 212 THR A O 1
ATOM 1599 N N . ASP A 1 213 ? -9.397 2.464 5.688 1.00 79.50 213 ASP A N 1
ATOM 1600 C CA . ASP A 1 213 ? -8.836 3.587 6.454 1.00 79.50 213 ASP A CA 1
ATOM 1601 C C . ASP A 1 213 ? -9.309 3.599 7.916 1.00 79.50 213 ASP A C 1
ATOM 1603 O O . ASP A 1 213 ? -9.141 4.582 8.631 1.00 79.50 213 ASP A O 1
ATOM 1607 N N . GLY A 1 214 ? -9.960 2.524 8.371 1.00 83.38 214 GLY A N 1
ATOM 1608 C CA . GLY A 1 214 ? -10.530 2.413 9.711 1.00 83.38 214 GLY A CA 1
ATOM 1609 C C . GLY A 1 214 ? -9.484 2.077 10.748 1.00 83.38 214 GLY A C 1
ATOM 1610 O O . GLY A 1 214 ? -9.521 0.989 11.319 1.00 83.38 214 GLY A O 1
ATOM 1611 N N . T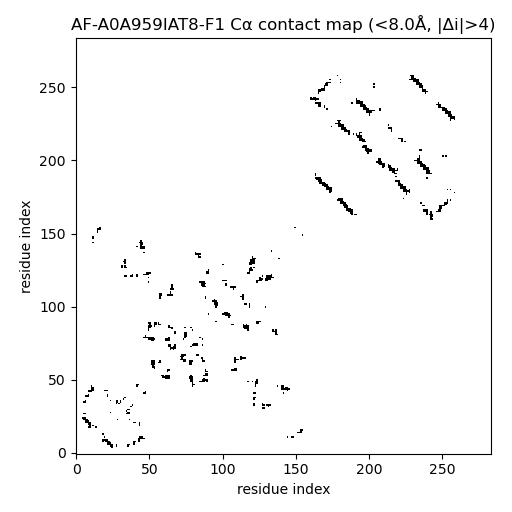YR A 1 215 ? -8.555 2.990 10.989 1.00 88.56 215 TYR A N 1
ATOM 1612 C CA . TYR A 1 215 ? -7.570 2.836 12.041 1.00 88.56 215 TYR A CA 1
ATOM 1613 C C . TYR A 1 215 ? -7.262 4.159 12.736 1.00 88.56 215 TYR A C 1
ATOM 1615 O O . TYR A 1 215 ? -7.450 5.241 12.186 1.00 88.56 215 TYR A O 1
ATOM 1623 N N . THR A 1 216 ? -6.763 4.069 13.964 1.00 84.62 216 THR A N 1
ATOM 1624 C CA . THR A 1 216 ? -6.240 5.217 14.710 1.00 84.62 216 THR A CA 1
ATOM 1625 C C . THR A 1 216 ? -4.833 4.923 15.201 1.00 84.62 216 THR A C 1
ATOM 1627 O O . THR A 1 216 ? -4.469 3.766 15.408 1.00 84.62 216 THR A O 1
ATOM 1630 N N . ALA A 1 217 ? -4.063 5.974 15.476 1.00 82.62 217 ALA A N 1
ATOM 1631 C CA . ALA A 1 217 ? -2.856 5.849 16.288 1.00 82.62 217 ALA A CA 1
ATOM 1632 C C . ALA A 1 217 ? -3.197 5.420 17.734 1.00 82.62 217 ALA A C 1
ATOM 1634 O O . ALA A 1 217 ? -4.373 5.377 18.123 1.00 82.62 217 ALA A O 1
ATOM 1635 N N . ALA A 1 218 ? -2.167 5.112 18.527 1.00 78.44 218 ALA A N 1
ATOM 1636 C CA . ALA A 1 218 ? -2.292 4.847 19.964 1.00 78.44 218 ALA A CA 1
ATOM 1637 C C . ALA A 1 218 ? -3.047 5.979 20.688 1.00 78.44 218 ALA A C 1
ATOM 1639 O O . ALA A 1 218 ? -2.913 7.148 20.315 1.00 78.44 218 ALA A O 1
ATOM 1640 N N . ASN A 1 219 ? -3.814 5.648 21.730 1.00 87.62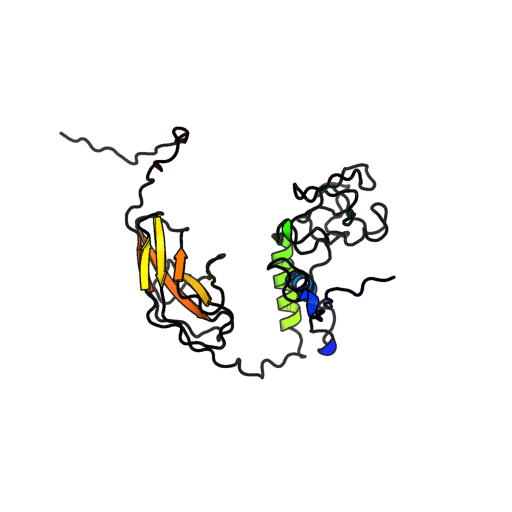 219 ASN A N 1
ATOM 1641 C CA . ASN A 1 219 ? -4.733 6.560 22.430 1.00 87.62 219 ASN A CA 1
ATOM 1642 C C . ASN A 1 219 ? -5.873 7.161 21.575 1.00 87.62 219 ASN A C 1
ATOM 1644 O O . ASN A 1 219 ? -6.573 8.079 22.017 1.00 87.62 219 ASN A O 1
ATOM 1648 N N . GLY A 1 220 ? -6.067 6.698 20.335 1.00 92.19 220 GLY A N 1
ATOM 1649 C CA . GLY A 1 220 ? -7.169 7.150 19.487 1.00 92.19 220 GLY A CA 1
ATOM 1650 C C . GLY A 1 220 ? -8.526 6.700 20.034 1.00 92.19 220 GLY A C 1
ATOM 1651 O O . GLY A 1 220 ? -8.704 5.543 20.399 1.00 92.19 220 GLY A O 1
ATOM 1652 N N . THR A 1 221 ? -9.493 7.617 20.089 1.00 97.75 221 THR A N 1
ATOM 1653 C CA . THR A 1 221 ? -10.813 7.392 20.721 1.00 97.75 221 THR A CA 1
ATOM 1654 C C . THR A 1 221 ? -12.000 7.724 19.817 1.00 97.75 221 THR A C 1
ATOM 1656 O O . THR A 1 221 ? -13.150 7.685 20.258 1.00 97.75 221 THR A O 1
ATOM 1659 N N . SER A 1 222 ? -11.743 8.064 18.552 1.00 96.69 222 SER A N 1
ATOM 1660 C CA . SER A 1 222 ? -12.783 8.379 17.572 1.00 96.69 222 SER A CA 1
ATOM 1661 C C . SER A 1 222 ? -12.343 8.084 16.140 1.00 96.69 222 SER A C 1
ATOM 1663 O O . SER A 1 222 ? -11.147 8.021 15.852 1.00 96.69 222 SER A O 1
ATOM 1665 N N . TYR A 1 223 ? -13.323 7.879 15.261 1.00 96.38 223 TYR A N 1
ATOM 1666 C CA . TYR A 1 223 ? -13.150 7.671 13.823 1.00 96.38 223 TYR A CA 1
ATOM 1667 C C . TYR A 1 223 ? -14.440 8.046 13.087 1.00 96.38 223 TYR A C 1
ATOM 1669 O O . TYR A 1 223 ? -15.518 7.742 13.591 1.00 96.38 223 TYR A O 1
ATOM 1677 N N . THR A 1 224 ? -14.348 8.624 11.890 1.00 95.44 224 THR A N 1
ATOM 1678 C CA . THR A 1 224 ? -15.520 8.923 11.053 1.00 95.44 224 THR A CA 1
ATOM 1679 C C . THR A 1 224 ? -15.515 8.050 9.801 1.00 95.44 224 THR A C 1
ATOM 1681 O O . THR A 1 224 ? -14.570 8.071 9.017 1.00 95.44 224 THR A O 1
ATOM 1684 N N . ASP A 1 225 ? -16.589 7.283 9.602 1.00 94.56 225 ASP A N 1
ATOM 1685 C CA . ASP A 1 225 ? -16.826 6.521 8.375 1.00 94.56 225 ASP A CA 1
ATOM 1686 C C . ASP A 1 225 ? -17.611 7.373 7.370 1.00 94.56 225 ASP A C 1
ATOM 1688 O O . ASP A 1 225 ? -18.825 7.543 7.500 1.00 94.56 225 ASP A O 1
ATOM 1692 N N . TYR A 1 226 ? -16.918 7.900 6.362 1.00 90.12 226 TYR A N 1
ATOM 1693 C CA . TYR A 1 226 ? -17.512 8.691 5.276 1.00 90.12 226 TYR A CA 1
ATOM 1694 C C . TYR A 1 226 ? -18.075 7.837 4.129 1.00 90.12 226 TYR A C 1
ATOM 1696 O O . TYR A 1 226 ? -18.826 8.326 3.288 1.00 90.12 226 TYR A O 1
ATOM 1704 N N . ASN A 1 227 ? -17.742 6.544 4.071 1.00 88.75 227 ASN A N 1
ATOM 1705 C CA . ASN A 1 227 ? -18.087 5.670 2.949 1.00 88.75 227 ASN A CA 1
ATOM 1706 C C . ASN A 1 227 ? -19.423 4.957 3.190 1.00 88.75 227 ASN A C 1
ATOM 1708 O O . ASN A 1 227 ? -19.497 3.720 3.180 1.00 88.75 227 ASN A O 1
ATOM 1712 N N . ILE A 1 228 ? -20.476 5.740 3.432 1.00 90.44 228 ILE A N 1
ATOM 1713 C CA . ILE A 1 228 ? -21.804 5.266 3.835 1.00 90.44 228 ILE A CA 1
ATOM 1714 C C . ILE A 1 228 ? -22.866 5.517 2.756 1.00 90.44 228 ILE A C 1
ATOM 1716 O O . ILE A 1 228 ? -22.808 6.472 1.987 1.00 90.44 228 ILE A O 1
ATOM 1720 N N . ALA A 1 229 ? -23.874 4.652 2.705 1.00 89.19 229 ALA A N 1
ATOM 1721 C CA . ALA A 1 229 ? -25.035 4.779 1.833 1.00 89.19 229 ALA A CA 1
ATOM 1722 C C . ALA A 1 229 ? -26.255 5.253 2.631 1.00 89.19 229 ALA A C 1
ATOM 1724 O O . ALA A 1 229 ? -26.359 4.987 3.827 1.00 89.19 229 ALA A O 1
ATOM 1725 N N . SER A 1 230 ? -27.200 5.923 1.965 1.00 89.31 230 SER A N 1
ATOM 1726 C CA . SER A 1 230 ? -28.489 6.322 2.558 1.00 89.31 230 SER A CA 1
ATOM 1727 C C . SER A 1 230 ? -29.332 5.117 2.967 1.00 89.31 230 SER A C 1
ATOM 1729 O O . SER A 1 230 ? -29.269 4.074 2.316 1.00 89.31 230 SER A O 1
ATOM 1731 N N . ASN A 1 231 ? -30.183 5.284 3.984 1.00 89.44 231 ASN A N 1
ATOM 1732 C CA . ASN A 1 231 ? -31.150 4.274 4.435 1.00 89.44 231 ASN A CA 1
ATOM 1733 C C . ASN A 1 231 ? -30.521 2.884 4.656 1.00 89.44 231 ASN A C 1
ATOM 1735 O O . ASN A 1 231 ? -31.135 1.855 4.368 1.00 89.44 231 ASN A O 1
ATOM 1739 N N . THR A 1 232 ? -29.274 2.857 5.124 1.00 92.44 232 THR A N 1
ATOM 1740 C CA . THR A 1 232 ? -28.470 1.646 5.275 1.00 92.44 232 THR A CA 1
ATOM 1741 C C . THR A 1 232 ? -28.103 1.461 6.739 1.00 92.44 232 THR A C 1
ATOM 1743 O O . THR A 1 232 ? -27.609 2.371 7.405 1.00 92.44 232 THR A O 1
ATOM 1746 N N . GLN A 1 233 ? -28.366 0.262 7.253 1.00 94.50 233 GLN A N 1
ATOM 1747 C CA . GLN A 1 233 ? -27.963 -0.132 8.596 1.00 94.50 233 GLN A CA 1
ATOM 1748 C C . GLN A 1 233 ? -26.506 -0.595 8.576 1.00 94.50 233 GLN A C 1
ATOM 1750 O O . GLN A 1 233 ? -26.137 -1.497 7.821 1.00 94.50 233 GLN A O 1
ATOM 1755 N N . TYR A 1 234 ? -25.712 -0.009 9.464 1.00 95.62 234 TYR A N 1
ATOM 1756 C CA . TYR A 1 234 ? -24.335 -0.401 9.715 1.00 95.62 234 TYR A CA 1
ATOM 1757 C C . TYR A 1 234 ? -24.163 -0.873 11.154 1.00 95.62 234 TYR A C 1
ATOM 1759 O O . TYR A 1 234 ? -24.824 -0.381 12.074 1.00 95.62 234 TYR A O 1
ATOM 1767 N N . TRP A 1 235 ? -23.249 -1.820 11.333 1.00 97.12 235 TRP A N 1
ATOM 1768 C CA . TRP A 1 235 ? -22.752 -2.277 12.623 1.00 97.12 235 TRP A CA 1
ATOM 1769 C C . TRP A 1 235 ? -21.249 -2.067 12.669 1.00 97.12 235 TRP A C 1
ATOM 1771 O O . TRP A 1 235 ? -20.558 -2.395 11.707 1.00 97.12 235 TRP A O 1
ATOM 1781 N N . TYR A 1 236 ? -20.751 -1.577 13.795 1.00 96.69 236 TYR A N 1
ATOM 1782 C CA . TYR A 1 236 ? -19.343 -1.290 14.018 1.00 96.69 236 TYR A CA 1
ATOM 1783 C C . TYR A 1 236 ? -18.839 -2.018 15.250 1.00 96.69 236 TYR A C 1
ATOM 1785 O O . TYR A 1 236 ? -19.551 -2.161 16.247 1.00 96.69 236 TYR A O 1
ATOM 1793 N N . ARG A 1 237 ? -17.586 -2.447 15.187 1.00 96.56 237 ARG A N 1
ATOM 1794 C CA . ARG A 1 237 ? -16.822 -2.909 16.343 1.00 96.56 237 ARG A CA 1
ATOM 1795 C C . ARG A 1 237 ? -15.391 -2.422 16.215 1.00 96.56 237 ARG A C 1
ATOM 1797 O O . ARG A 1 237 ? -14.894 -2.244 15.105 1.00 96.56 237 ARG A O 1
ATOM 1804 N N . VAL A 1 238 ? -14.744 -2.217 17.351 1.00 95.69 238 VAL A N 1
ATOM 1805 C CA . VAL A 1 238 ? -13.374 -1.710 17.413 1.00 95.69 238 VAL A CA 1
ATOM 1806 C C . VAL A 1 238 ? -12.534 -2.671 18.240 1.00 95.69 238 VAL A C 1
ATOM 1808 O O . VAL A 1 238 ? -13.015 -3.233 19.226 1.00 95.69 238 VAL A O 1
ATOM 1811 N N . LYS A 1 239 ? -11.282 -2.877 17.842 1.00 91.94 239 LYS A N 1
ATOM 1812 C CA . LYS A 1 239 ? -10.295 -3.627 18.628 1.00 91.94 239 LYS A CA 1
ATOM 1813 C C . LYS A 1 239 ? -8.947 -2.912 18.629 1.00 91.94 239 LYS A C 1
ATOM 1815 O O . LYS A 1 239 ? -8.676 -2.162 17.691 1.00 91.94 239 LYS A O 1
ATOM 1820 N N . PRO A 1 240 ? -8.087 -3.148 19.629 1.00 85.69 240 PRO A N 1
ATOM 1821 C CA . PRO A 1 240 ? -6.694 -2.732 19.553 1.00 85.69 240 PRO A CA 1
ATOM 1822 C C . PRO A 1 240 ? -5.999 -3.409 18.362 1.00 85.69 240 PRO A C 1
ATOM 1824 O O . PRO A 1 240 ? -6.234 -4.588 18.095 1.00 85.69 240 PRO A O 1
ATOM 1827 N N . ALA A 1 241 ? -5.126 -2.692 17.658 1.00 84.31 241 ALA A N 1
ATOM 1828 C CA . ALA A 1 241 ? -4.446 -3.193 16.459 1.00 84.31 241 ALA A CA 1
ATOM 1829 C C . ALA A 1 241 ? -3.467 -4.347 16.743 1.00 84.31 241 ALA A C 1
ATOM 1831 O O . ALA A 1 241 ? -3.229 -5.189 15.883 1.00 84.31 241 ALA A O 1
ATOM 1832 N N . ASN A 1 242 ? -2.932 -4.403 17.962 1.00 72.06 242 ASN A N 1
ATOM 1833 C CA . ASN A 1 242 ? -2.088 -5.479 18.485 1.00 72.06 242 ASN A CA 1
ATOM 1834 C C . ASN A 1 242 ? -2.813 -6.369 19.512 1.00 72.06 242 ASN A C 1
ATOM 1836 O O . ASN A 1 242 ? -2.152 -7.093 20.254 1.00 72.06 242 ASN A O 1
ATOM 1840 N N . GLY A 1 243 ? -4.143 -6.278 19.600 1.00 72.00 243 GLY A N 1
ATOM 1841 C CA . GLY A 1 243 ? -4.950 -7.162 20.438 1.00 72.00 243 GLY A CA 1
ATOM 1842 C C . GLY A 1 243 ? -5.191 -8.524 19.784 1.00 72.00 243 GLY A C 1
ATOM 1843 O O . GLY A 1 243 ? -4.920 -8.725 18.599 1.00 72.00 243 GLY A O 1
ATOM 1844 N N . ASP A 1 244 ? -5.738 -9.460 20.558 1.00 73.75 244 ASP A N 1
ATOM 1845 C CA . ASP A 1 244 ? -6.112 -10.787 20.062 1.00 73.75 244 ASP A CA 1
ATOM 1846 C C . ASP A 1 244 ? -7.129 -10.706 18.909 1.00 73.75 244 ASP A C 1
ATOM 1848 O O . ASP A 1 244 ? -7.966 -9.801 18.844 1.00 73.75 244 ASP A O 1
ATOM 1852 N N . CYS A 1 245 ? -7.107 -11.689 18.004 1.00 70.88 245 CYS A N 1
ATOM 1853 C CA . CYS A 1 245 ? -7.942 -11.678 16.798 1.00 70.88 245 CYS A CA 1
ATOM 1854 C C . CYS A 1 245 ? -9.457 -11.735 17.070 1.00 70.88 245 CYS A C 1
ATOM 1856 O O . CYS A 1 245 ? -10.236 -11.310 16.212 1.00 70.88 245 CYS A O 1
ATOM 1858 N N . ASP A 1 246 ? -9.867 -12.222 18.244 1.00 76.62 246 ASP A N 1
ATOM 1859 C CA . ASP A 1 246 ? -11.261 -12.557 18.559 1.00 76.62 246 ASP A CA 1
ATOM 1860 C C . ASP A 1 246 ? -11.899 -11.664 19.635 1.00 76.62 246 ASP A C 1
ATOM 1862 O O . ASP A 1 246 ? -13.076 -11.838 19.962 1.00 76.62 246 ASP A O 1
ATOM 1866 N N . THR A 1 247 ? -11.168 -10.672 20.154 1.00 83.12 247 THR A N 1
ATOM 1867 C CA . THR A 1 247 ? -11.658 -9.796 21.228 1.00 83.12 247 THR A CA 1
ATOM 1868 C C . THR A 1 247 ? -11.907 -8.387 20.694 1.00 83.12 247 THR A C 1
ATOM 1870 O O . THR A 1 247 ? -11.010 -7.730 20.171 1.00 83.12 247 THR A O 1
ATOM 1873 N N . TYR A 1 248 ? -13.140 -7.906 20.843 1.00 90.75 248 TYR A N 1
ATOM 1874 C CA . TYR A 1 248 ? -13.602 -6.615 20.325 1.00 90.75 248 TYR A CA 1
ATOM 1875 C C . TYR A 1 248 ? -14.359 -5.844 21.410 1.00 90.75 248 TYR A C 1
ATOM 1877 O O . TYR A 1 248 ? -14.763 -6.407 22.430 1.00 90.75 248 TYR A O 1
ATOM 1885 N N . SER A 1 249 ? -14.608 -4.562 21.155 1.00 94.56 249 SER A N 1
ATOM 1886 C CA . SER A 1 249 ? -15.623 -3.786 21.863 1.00 94.56 249 SER A CA 1
ATOM 1887 C C . SER A 1 249 ? -17.015 -4.421 21.754 1.00 94.56 249 SER A C 1
ATOM 1889 O O . SER A 1 249 ? -17.282 -5.282 20.910 1.00 94.56 249 SER A O 1
ATOM 1891 N N . SER A 1 250 ? -17.967 -3.900 22.532 1.00 94.81 250 SER A N 1
ATOM 1892 C CA . SER A 1 250 ? -19.385 -4.057 22.200 1.00 94.81 250 SER A CA 1
ATOM 1893 C C . SER A 1 250 ? -19.676 -3.527 20.791 1.00 94.81 250 SER A C 1
ATOM 1895 O O . SER A 1 250 ? -19.047 -2.563 20.346 1.00 94.81 250 SER A O 1
ATOM 1897 N N . VAL A 1 251 ? -20.653 -4.126 20.108 1.00 95.75 251 VAL A N 1
ATOM 1898 C CA . VAL A 1 251 ? -21.083 -3.679 18.778 1.00 95.75 251 VAL A CA 1
ATOM 1899 C C . VAL A 1 251 ? -21.947 -2.428 18.910 1.00 95.75 251 VAL A C 1
ATOM 1901 O O . VAL A 1 251 ? -22.975 -2.452 19.588 1.00 95.75 251 VAL A O 1
ATOM 1904 N N . ALA A 1 252 ? -21.556 -1.356 18.226 1.00 96.50 252 ALA A N 1
ATOM 1905 C CA . ALA A 1 252 ? -22.413 -0.200 17.989 1.00 96.50 252 ALA A CA 1
ATOM 1906 C C . ALA A 1 252 ? -23.127 -0.355 16.647 1.00 96.50 252 ALA A C 1
ATOM 1908 O O . ALA A 1 252 ? -22.672 -1.079 15.764 1.00 96.50 252 ALA A O 1
ATOM 1909 N N . ASN A 1 253 ? -24.265 0.306 16.478 1.00 95.38 253 ASN A N 1
ATOM 1910 C CA . ASN A 1 253 ? -24.984 0.285 15.214 1.00 95.38 253 ASN A CA 1
ATOM 1911 C C . ASN A 1 253 ? -25.666 1.622 14.969 1.00 95.38 253 ASN A C 1
ATOM 1913 O O . ASN A 1 253 ? -26.039 2.316 15.913 1.00 95.38 253 ASN A O 1
ATOM 1917 N N . PHE A 1 254 ? -25.818 1.955 13.695 1.00 95.69 254 PHE A N 1
ATOM 1918 C CA . PHE A 1 254 ? -26.506 3.156 13.262 1.00 95.69 254 PHE A CA 1
ATOM 1919 C C . PHE A 1 254 ? -27.167 2.911 11.906 1.00 95.69 254 PHE A C 1
ATOM 1921 O O . PHE A 1 254 ? -26.571 2.283 11.026 1.00 95.69 254 PHE A O 1
ATOM 1928 N N . THR A 1 255 ? -28.398 3.394 11.746 1.00 94.88 255 THR A N 1
ATOM 1929 C CA . THR A 1 255 ? -29.095 3.401 10.455 1.00 94.88 255 THR A CA 1
ATOM 1930 C C . THR A 1 255 ? -29.007 4.793 9.890 1.00 94.88 255 THR A C 1
ATOM 1932 O O . THR A 1 255 ? -29.549 5.734 10.471 1.00 94.88 255 THR A O 1
ATOM 1935 N N . THR A 1 256 ? -28.329 4.922 8.756 1.00 91.88 256 THR A N 1
ATOM 1936 C CA . THR A 1 256 ? -28.239 6.205 8.071 1.00 91.88 256 THR A CA 1
ATOM 1937 C C . THR A 1 256 ? -29.633 6.662 7.643 1.00 91.88 256 THR A C 1
ATOM 1939 O O . THR A 1 256 ? -30.441 5.845 7.184 1.00 91.88 256 THR A O 1
ATOM 1942 N N . PRO A 1 257 ? -29.951 7.959 7.776 1.00 88.81 257 PRO A N 1
ATOM 1943 C CA . PRO A 1 257 ? -31.171 8.494 7.201 1.00 88.81 257 PRO A CA 1
ATOM 1944 C C . PRO A 1 257 ? -31.054 8.529 5.670 1.00 88.81 257 PRO A C 1
ATOM 1946 O O . PRO A 1 257 ? -30.082 8.067 5.063 1.00 88.81 257 PRO A O 1
ATOM 1949 N N . THR A 1 258 ? -32.052 9.120 5.025 1.00 84.88 258 THR A N 1
ATOM 1950 C CA . THR A 1 258 ? -31.866 9.586 3.651 1.00 84.88 258 THR A CA 1
ATOM 1951 C C . THR A 1 258 ? -30.832 10.711 3.669 1.00 84.88 258 THR A C 1
ATOM 1953 O O . THR A 1 258 ? -31.069 11.747 4.289 1.00 84.88 258 THR A O 1
ATOM 1956 N N . LEU A 1 259 ? -29.677 10.479 3.043 1.00 80.12 259 LEU A N 1
ATOM 1957 C CA . LEU A 1 259 ? -28.610 11.465 2.906 1.00 80.12 259 LEU A CA 1
ATOM 1958 C C . LEU A 1 259 ? -28.906 12.332 1.683 1.00 80.12 259 LEU A C 1
ATOM 1960 O O . LEU A 1 259 ? -29.317 11.831 0.633 1.00 80.12 259 LEU A O 1
ATOM 1964 N N . TYR A 1 260 ? -28.688 13.633 1.823 1.00 69.94 260 TYR A N 1
ATOM 1965 C CA . TYR A 1 260 ? -28.856 14.596 0.742 1.00 69.94 260 TYR A CA 1
ATOM 1966 C C . TYR A 1 260 ? -27.494 15.192 0.396 1.00 69.94 260 TYR A C 1
ATOM 1968 O O . TYR A 1 260 ? -26.705 15.510 1.286 1.00 69.94 260 TYR A O 1
ATOM 1976 N N . CYS A 1 261 ? -27.223 15.382 -0.895 1.00 60.16 261 CYS A N 1
ATOM 1977 C CA . CYS A 1 261 ? -26.108 16.221 -1.317 1.00 60.16 261 CYS A CA 1
ATOM 1978 C C . CYS A 1 261 ? -26.437 17.668 -0.935 1.00 60.16 261 CYS A C 1
ATOM 1980 O O . CYS A 1 261 ? -27.381 18.252 -1.472 1.00 60.16 261 CYS A O 1
ATOM 1982 N N . THR A 1 262 ? -25.686 18.247 -0.006 1.00 55.19 262 THR A N 1
ATOM 1983 C CA . THR A 1 262 ? -25.751 19.679 0.286 1.00 55.19 262 THR A CA 1
ATOM 1984 C C . THR A 1 262 ? -24.710 20.390 -0.563 1.00 55.19 262 THR A C 1
ATOM 1986 O O . THR A 1 262 ? -23.528 20.074 -0.471 1.00 55.19 262 THR A O 1
ATOM 1989 N N . ALA A 1 263 ? -25.138 21.342 -1.394 1.00 52.00 263 ALA A N 1
ATOM 1990 C CA . ALA A 1 263 ? -24.205 22.216 -2.098 1.00 52.00 263 ALA A CA 1
ATOM 1991 C C . ALA A 1 263 ? -23.409 23.024 -1.060 1.00 52.00 263 ALA A C 1
ATOM 1993 O O . ALA A 1 263 ? -24.005 23.728 -0.239 1.00 52.00 263 ALA A O 1
ATOM 1994 N N . GLY A 1 264 ? -22.082 22.894 -1.069 1.00 52.97 264 GLY A N 1
ATOM 1995 C CA . GLY A 1 264 ? -21.211 23.618 -0.151 1.00 52.97 264 GLY A CA 1
ATOM 1996 C C . GLY A 1 264 ? -21.297 25.121 -0.410 1.00 52.97 264 GLY A C 1
ATOM 1997 O O . GLY A 1 264 ? -21.145 25.584 -1.539 1.00 52.97 264 GLY A O 1
ATOM 1998 N N . SER A 1 265 ? -21.544 25.922 0.626 1.00 57.50 265 SER A N 1
ATOM 1999 C CA . SER A 1 265 ? -21.465 27.379 0.514 1.00 57.50 265 SER A CA 1
ATOM 2000 C C . SER A 1 265 ? -19.996 27.810 0.531 1.00 57.50 265 SER A C 1
ATOM 2002 O O . SER A 1 265 ? -19.467 28.209 1.567 1.00 57.50 265 SER A O 1
ATOM 2004 N N . GLY A 1 266 ? -19.320 27.701 -0.610 1.00 51.88 266 GLY A N 1
ATOM 2005 C CA . GLY A 1 266 ? -17.910 28.052 -0.726 1.00 51.88 266 GLY A CA 1
ATOM 2006 C C . GLY A 1 266 ? -17.467 28.103 -2.178 1.00 51.88 266 GLY A C 1
ATOM 2007 O O . GLY A 1 266 ? -16.983 27.116 -2.706 1.00 51.88 266 GLY A O 1
ATOM 2008 N N . THR A 1 267 ? -17.585 29.289 -2.777 1.00 44.50 267 THR A N 1
ATOM 2009 C CA . THR A 1 267 ? -17.234 29.652 -4.164 1.00 44.50 267 THR A CA 1
ATOM 2010 C C . THR A 1 267 ? -18.230 29.206 -5.242 1.00 44.50 267 THR A C 1
ATOM 2012 O O . THR A 1 267 ? -18.692 28.073 -5.298 1.00 44.50 267 THR A O 1
ATOM 2015 N N . CYS A 1 268 ? -18.618 30.169 -6.080 1.00 47.78 268 CYS A N 1
ATOM 2016 C CA . CYS A 1 268 ? -19.560 30.007 -7.179 1.00 47.78 268 CYS A CA 1
ATOM 2017 C C . CYS A 1 268 ? -18.890 29.301 -8.364 1.00 47.78 268 CYS A C 1
ATOM 2019 O O . CYS A 1 268 ? -18.722 29.948 -9.384 1.00 47.78 268 CYS A O 1
ATOM 2021 N N . ASP A 1 269 ? -18.487 28.038 -8.225 1.00 49.88 269 ASP A N 1
ATOM 2022 C CA . ASP A 1 269 ? -18.137 27.162 -9.354 1.00 49.88 269 ASP A CA 1
ATOM 2023 C C . ASP A 1 269 ? -18.130 25.690 -8.901 1.00 49.88 269 ASP A C 1
ATOM 2025 O O . ASP A 1 269 ? -17.087 25.058 -8.765 1.00 49.88 269 ASP A O 1
ATOM 2029 N N . GLU A 1 270 ? -19.314 25.110 -8.689 1.00 45.72 270 GLU A N 1
ATOM 2030 C CA . GLU A 1 270 ? -19.468 23.651 -8.695 1.00 45.72 270 GLU A CA 1
ATOM 2031 C C . GLU A 1 270 ? -20.474 23.271 -9.787 1.00 45.72 270 GLU A C 1
ATOM 2033 O O . GLU A 1 270 ? -21.670 23.571 -9.710 1.00 45.72 270 GLU A O 1
ATOM 2038 N N . TYR A 1 271 ? -19.984 22.644 -10.861 1.00 42.56 271 TYR A N 1
ATOM 2039 C CA . TYR A 1 271 ? -20.846 22.090 -11.900 1.00 42.56 271 TYR A CA 1
ATOM 2040 C C . TYR A 1 271 ? -21.560 20.863 -11.338 1.00 42.56 271 TYR A C 1
ATOM 2042 O O . TYR A 1 271 ? -20.993 19.773 -11.263 1.00 42.56 271 TYR A O 1
ATOM 2050 N N . ILE A 1 272 ? -22.842 21.018 -11.009 1.00 51.47 272 ILE A N 1
ATOM 2051 C CA . ILE A 1 272 ? -23.738 19.879 -10.818 1.00 51.47 272 ILE A CA 1
ATOM 2052 C C . ILE A 1 272 ? -23.854 19.158 -12.169 1.00 51.47 272 ILE A C 1
ATOM 2054 O O . ILE A 1 272 ? -24.615 19.568 -13.044 1.00 51.47 272 ILE A O 1
ATOM 2058 N N . SER A 1 273 ? -23.079 18.088 -12.362 1.00 40.97 273 SER A N 1
ATOM 2059 C CA . SER A 1 273 ? -23.067 17.328 -13.620 1.00 40.97 273 SER A CA 1
ATOM 2060 C C . SER A 1 273 ? -24.345 16.509 -13.822 1.00 40.97 273 SER A C 1
ATOM 2062 O O . SER A 1 273 ? -24.701 16.184 -14.958 1.00 40.97 273 SER A O 1
ATOM 2064 N N . ARG A 1 274 ? -25.072 16.193 -12.739 1.00 40.72 274 ARG A N 1
ATOM 2065 C CA . ARG A 1 274 ? -26.362 15.500 -12.803 1.00 40.72 274 ARG A CA 1
ATOM 2066 C C . ARG A 1 274 ? -27.184 15.677 -11.525 1.00 40.72 274 ARG A C 1
ATOM 2068 O O . ARG A 1 274 ? -26.727 15.334 -10.443 1.00 40.72 274 ARG A O 1
ATOM 2075 N N . VAL A 1 275 ? -28.441 16.101 -11.672 1.00 49.97 275 VAL A N 1
ATOM 2076 C CA . VAL A 1 275 ? -29.490 15.912 -10.655 1.00 49.97 275 VAL A CA 1
ATOM 2077 C C . VAL A 1 275 ? -30.405 14.799 -11.149 1.00 49.97 275 VAL A C 1
ATOM 2079 O O . VAL A 1 275 ? -31.009 14.925 -12.214 1.00 49.97 275 VAL A O 1
ATOM 2082 N N . GLN A 1 276 ? -30.512 13.703 -10.399 1.00 41.66 276 GLN A N 1
ATOM 2083 C CA . GLN A 1 276 ? -31.481 12.646 -10.680 1.00 41.66 276 GLN A CA 1
ATOM 2084 C C . GLN A 1 276 ? -32.573 12.679 -9.609 1.00 41.66 276 GLN A C 1
ATOM 2086 O O . GLN A 1 276 ? -32.392 12.184 -8.502 1.00 41.66 276 GLN A O 1
ATOM 2091 N N . ILE A 1 277 ? -33.711 13.290 -9.945 1.00 59.22 277 ILE A N 1
ATOM 2092 C CA . ILE A 1 277 ? -34.909 13.276 -9.101 1.00 59.22 277 ILE A CA 1
ATOM 2093 C C . ILE A 1 277 ? -35.654 11.970 -9.391 1.00 59.22 277 ILE A C 1
ATOM 2095 O O . ILE A 1 277 ? -36.056 11.740 -10.529 1.00 59.22 277 ILE A O 1
ATOM 2099 N N . GLY A 1 278 ? -35.794 11.104 -8.383 1.00 57.41 278 GLY A N 1
ATOM 2100 C CA . GLY A 1 278 ? -36.389 9.770 -8.540 1.00 57.41 278 GLY A CA 1
ATOM 2101 C C . GLY A 1 278 ? -37.833 9.804 -9.054 1.00 57.41 278 GLY A C 1
ATOM 2102 O O . GLY A 1 278 ? -38.152 9.131 -10.029 1.00 57.41 278 GLY A O 1
ATOM 2103 N N . SER A 1 279 ? -38.695 10.619 -8.441 1.00 47.53 279 SER A N 1
ATOM 2104 C CA . SER A 1 279 ? -40.070 10.852 -8.898 1.00 47.53 279 SER A CA 1
ATOM 2105 C C . SER A 1 279 ? -40.659 12.089 -8.221 1.00 47.53 279 SER A C 1
ATOM 2107 O O . SER A 1 279 ? -40.535 12.237 -7.007 1.00 47.53 279 SER A O 1
ATOM 2109 N N . ILE A 1 280 ? -41.330 12.949 -8.991 1.00 53.78 280 ILE A N 1
ATOM 2110 C CA . ILE A 1 280 ? -42.244 13.967 -8.459 1.00 53.78 280 ILE A CA 1
ATOM 2111 C C . ILE A 1 280 ? -43.654 13.425 -8.681 1.00 53.78 280 ILE A C 1
ATOM 2113 O O . ILE A 1 280 ? -44.070 13.287 -9.830 1.00 53.78 280 ILE A O 1
ATOM 2117 N N . ASP A 1 281 ? -44.366 13.107 -7.602 1.00 49.34 281 ASP A N 1
ATOM 2118 C CA . ASP A 1 281 ? -45.799 12.827 -7.666 1.00 49.34 281 ASP A CA 1
ATOM 2119 C C . ASP A 1 281 ? -46.552 14.118 -7.330 1.00 49.34 281 ASP A C 1
ATOM 2121 O O . ASP A 1 281 ? -46.427 14.658 -6.230 1.00 49.34 281 ASP A O 1
ATOM 2125 N N . ASN A 1 282 ? -47.266 14.656 -8.315 1.00 46.22 282 ASN A N 1
ATOM 2126 C CA . ASN A 1 282 ? -48.146 15.808 -8.149 1.00 46.22 282 ASN A CA 1
ATOM 2127 C C . ASN A 1 282 ? -49.552 15.409 -8.593 1.00 46.22 282 ASN A C 1
ATOM 2129 O O . ASN A 1 282 ? -50.071 15.898 -9.599 1.00 46.22 282 ASN A O 1
ATOM 2133 N N . SER A 1 283 ? -50.142 14.460 -7.871 1.00 48.69 283 SER A N 1
ATOM 2134 C CA . SER A 1 283 ? -51.567 14.185 -7.968 1.00 48.69 283 SER A CA 1
ATOM 2135 C C . SER A 1 283 ? -52.337 15.296 -7.247 1.00 48.69 283 SER A C 1
ATOM 2137 O O . SER A 1 283 ? -52.280 15.396 -6.019 1.00 48.69 283 SER A O 1
ATOM 2139 N N . SER A 1 284 ? -53.028 16.130 -8.024 1.00 48.44 284 SER A N 1
ATOM 2140 C CA . SER A 1 284 ? -54.062 17.062 -7.553 1.00 48.44 284 SER A CA 1
ATOM 2141 C C . SER A 1 284 ? -55.294 16.337 -7.027 1.00 48.44 284 SER A C 1
ATOM 2143 O O . SER A 1 284 ? -55.715 15.389 -7.733 1.00 48.44 284 SER A O 1
#

Radius of gyration: 24.08 Å; Cα contacts (8 Å, |Δi|>4): 551; chains: 1; bounding box: 87×54×56 Å

pLDDT: mean 82.3, std 15.8, range [26.73, 98.44]

Nearest PDB structures (foldseek):
  7z3p-assembly2_B  TM=7.150E-01  e=1.835E-04  Mus musculus
  7z3r-assembly1_B  TM=7.248E-01  e=5.840E-04  Mus musculus
  7z3q-assembly2_B  TM=6.962E-01  e=1.976E-03  Homo sapiens
  7z3q-assembly3_F  TM=6.942E-01  e=2.847E-03  Homo sapiens
  8dh9-assembly1_A  TM=6.244E-01  e=8.947E-04  Mus musculus

Secondary structure (DSSP, 8-state):
-PPPPSEEE--S--S-GGGS-EEE-GGGTTS-TTSHHHHHHHHHTTPPPTTTT-TT-TTSTTPPPS-SSSTT--TTTSTTS-TTSPP-----GGGEETTTTEE----B-TTSPBP---TTBTTSSS-GGG--B--HHHHHHHHHHHHHHHT-TT--TTSPPPP-PPPEEEEEEEETTTTEEEEEEE---SS-SEEEEEEESSSTTS--EEEEEEEEETT--EEEE----TT-EEEEEEEETTS-TT--PPPEEEE------PPPSS-S----------------

Mean predicted aligned error: 15.09 Å

Solvent-accessible surface area (backbone atoms only — not comparable to full-atom values): 16479 Å² total; per-residue (Å²): 132,85,78,76,70,56,48,48,41,39,56,79,80,68,70,52,59,91,50,73,54,75,49,66,36,78,91,35,62,80,44,60,95,33,18,54,59,52,28,29,49,39,23,43,16,55,46,52,41,40,27,27,42,9,84,86,33,43,80,35,97,38,29,33,31,60,45,75,63,69,95,68,33,34,24,77,80,20,32,49,49,41,64,79,55,46,30,27,67,52,76,50,81,90,32,44,38,84,90,75,58,40,83,68,55,86,57,41,26,86,85,67,44,66,56,66,50,50,51,31,33,30,49,37,77,45,60,50,89,49,40,54,44,76,48,74,58,52,53,52,43,33,54,51,25,47,51,55,56,72,69,31,86,61,59,75,82,75,67,75,75,70,89,50,51,47,34,37,76,46,41,47,43,78,33,89,88,72,68,25,38,36,32,39,39,42,76,62,48,93,80,46,70,13,34,34,34,27,40,15,78,43,70,85,86,46,70,66,40,70,43,96,81,33,60,37,55,52,93,53,41,62,51,70,47,60,91,64,60,59,70,36,59,39,24,35,34,37,22,34,64,70,30,64,96,86,58,56,24,60,70,20,57,44,67,40,56,83,72,73,93,73,85,72,96,74,72,100,79,74,84,79,87,74,85,85,80,92,76,86,87,83,85,129

Sequence (284 aa):
GGTAAAGYAYLPYSDNSNYNRILMRISSYASSVNGTLSHEFGHYFSLLHTHQGTENGPFSANAENVPRTGAQANCSTDGDLLCDTEADPRYDSNDFDFGTCSYTGSGTDQFGNLYTPPVDNIMSYYPDACGGIFTSDQYTQIAQGLATRLGHNSYSLDCSPPGVNVPTGLNAQLNNDENGIDLSWTDNASNEIGYLVERSTSSGSTGFRQLTDGYTAANGTSYTDYNIASNTQYWYRVKPANGDCDTYSSVANFTTPTLYCTAGSGTCDEYISRVQIGSIDNSS